Protein AF-A0A8X7Z386-F1 (afdb_monomer_lite)

Secondary structure (DSSP, 8-state):
--HHHHHHHHHHHHHHHHHHHHHHHHHHHHHHHHHHHHHHHHHHHHHHHHTTS-------HHHHHHHHHHHHHHHHHHHHHHHHHHHT---GGGGG-HHHHHHHHHHHHHHHHHHHHHHHHHHHHHHTGGGS-HHHHHHHHHHHHHHHHHHHHHHHHHHHHHHHHHHHHHHHHHHHHHHHHHHHHHHHHHHHHHHHHHHHHHHHTT----

Radius of gyration: 31.65 Å; chains: 1; bounding box: 57×58×108 Å

Structure (mmCIF, N/CA/C/O backbone):
data_AF-A0A8X7Z386-F1
#
_entry.id   AF-A0A8X7Z386-F1
#
loop_
_atom_site.group_PDB
_atom_site.id
_atom_site.type_symbol
_atom_site.label_atom_id
_atom_site.label_alt_id
_atom_site.label_comp_id
_atom_site.label_asym_id
_atom_site.label_entity_id
_atom_site.label_seq_id
_atom_site.pdbx_PDB_ins_code
_atom_site.Cartn_x
_atom_site.Cartn_y
_atom_site.Cartn_z
_atom_site.occupancy
_atom_site.B_iso_or_equiv
_atom_site.auth_seq_id
_atom_site.auth_comp_id
_atom_site.auth_asym_id
_atom_site.auth_atom_id
_atom_site.pdbx_PDB_model_num
ATOM 1 N N . MET A 1 1 ? 31.422 9.994 -44.652 1.00 62.22 1 MET A N 1
ATOM 2 C CA . MET A 1 1 ? 31.271 10.117 -43.191 1.00 62.22 1 MET A CA 1
ATOM 3 C C . MET A 1 1 ? 32.679 10.104 -42.649 1.00 62.22 1 MET A C 1
ATOM 5 O O . MET A 1 1 ? 33.341 9.081 -42.777 1.00 62.22 1 MET A O 1
ATOM 9 N N . ASP A 1 2 ? 33.169 11.257 -42.210 1.00 88.44 2 ASP A N 1
ATOM 10 C CA . ASP A 1 2 ? 34.600 11.453 -41.944 1.00 88.44 2 ASP A CA 1
ATOM 11 C C . ASP A 1 2 ? 34.977 10.935 -40.547 1.00 88.44 2 ASP A C 1
ATOM 13 O O . ASP A 1 2 ? 34.108 10.781 -39.686 1.00 88.44 2 ASP A O 1
ATOM 17 N N . GLU A 1 3 ? 36.265 10.678 -40.299 1.00 84.44 3 GLU A N 1
ATOM 18 C CA . GLU A 1 3 ? 36.790 10.142 -39.027 1.00 84.44 3 GLU A CA 1
ATOM 19 C C . GLU A 1 3 ? 36.256 10.897 -37.798 1.00 84.44 3 GLU A C 1
ATOM 21 O O . GLU A 1 3 ? 35.851 10.293 -36.806 1.00 84.44 3 GLU A O 1
ATOM 26 N N . ILE A 1 4 ? 36.153 12.226 -37.897 1.00 86.44 4 ILE A N 1
ATOM 27 C CA . ILE A 1 4 ? 35.623 13.101 -36.842 1.00 86.44 4 ILE A CA 1
ATOM 28 C C . ILE A 1 4 ? 34.143 12.804 -36.547 1.00 86.44 4 ILE A C 1
ATOM 30 O O . ILE A 1 4 ? 33.743 12.786 -35.383 1.00 86.44 4 ILE A O 1
ATOM 34 N N . GLN A 1 5 ? 33.324 12.530 -37.571 1.00 87.31 5 GLN A N 1
ATOM 35 C CA . GLN A 1 5 ? 31.917 12.153 -37.381 1.00 87.31 5 GLN A CA 1
ATOM 36 C C . GLN A 1 5 ? 31.796 10.788 -36.695 1.00 87.31 5 GLN A C 1
ATOM 38 O O . GLN A 1 5 ? 30.919 10.604 -35.853 1.00 87.31 5 GLN A O 1
ATOM 43 N N . TRP A 1 6 ? 32.700 9.855 -36.999 1.00 88.88 6 TRP A N 1
ATOM 44 C CA . TRP A 1 6 ? 32.772 8.552 -36.336 1.00 88.88 6 TRP A CA 1
ATOM 45 C C . TRP A 1 6 ? 33.175 8.662 -34.862 1.00 88.88 6 TRP A C 1
ATOM 47 O O . TRP A 1 6 ? 32.530 8.055 -34.004 1.00 88.88 6 TRP A O 1
ATOM 57 N N . PHE A 1 7 ? 34.187 9.473 -34.540 1.00 92.88 7 PHE A N 1
ATOM 58 C CA . PHE A 1 7 ? 34.575 9.736 -33.151 1.00 92.88 7 PHE A CA 1
ATOM 59 C C . PHE A 1 7 ? 33.461 10.433 -32.367 1.00 92.88 7 PHE A C 1
ATOM 61 O O . PHE A 1 7 ? 33.183 10.046 -31.231 1.00 92.88 7 PHE A O 1
ATOM 68 N N . ALA A 1 8 ? 32.782 11.409 -32.976 1.00 88.31 8 ALA A N 1
ATOM 69 C CA . ALA A 1 8 ? 31.645 12.087 -32.363 1.00 88.31 8 ALA A CA 1
ATOM 70 C C . ALA A 1 8 ? 30.487 11.114 -32.078 1.00 88.31 8 ALA A C 1
ATOM 72 O O . ALA A 1 8 ? 29.994 11.075 -30.954 1.00 88.31 8 ALA A O 1
ATOM 73 N N . LEU A 1 9 ? 30.108 10.270 -33.048 1.00 92.19 9 LEU A N 1
ATOM 74 C CA . LEU A 1 9 ? 29.083 9.234 -32.868 1.00 92.19 9 LEU A CA 1
ATOM 75 C C . LEU A 1 9 ? 29.466 8.234 -31.770 1.00 92.19 9 LEU A C 1
ATOM 77 O O . LEU A 1 9 ? 28.646 7.935 -30.905 1.00 92.19 9 LEU A O 1
ATOM 81 N N . SER A 1 10 ? 30.712 7.755 -31.766 1.00 91.62 10 SER A N 1
ATOM 82 C CA . SER A 1 10 ? 31.218 6.816 -30.758 1.00 91.62 10 SER A CA 1
ATOM 83 C C . SER A 1 10 ? 31.178 7.412 -29.347 1.00 91.62 10 SER A C 1
ATOM 85 O O . SER A 1 10 ? 30.667 6.785 -28.414 1.00 91.62 10 SER A O 1
ATOM 87 N N . LEU A 1 11 ? 31.628 8.661 -29.188 1.00 92.00 11 LEU A N 1
ATOM 88 C CA . LEU A 1 11 ? 31.582 9.365 -27.908 1.00 92.00 11 LEU A CA 1
ATOM 89 C C . LEU A 1 11 ? 30.136 9.609 -27.452 1.00 92.00 11 LEU A C 1
ATOM 91 O O . LEU A 1 11 ? 29.817 9.365 -26.288 1.00 92.00 11 LEU A O 1
ATOM 95 N N . SER A 1 12 ? 29.243 10.024 -28.357 1.00 90.00 12 SER A N 1
ATOM 96 C CA . SER A 1 12 ? 27.816 10.195 -28.061 1.00 90.00 12 SER A CA 1
ATOM 97 C C . SER A 1 12 ? 27.160 8.884 -27.623 1.00 90.00 12 SER A C 1
ATOM 99 O O . SER A 1 12 ? 26.469 8.866 -26.606 1.00 90.00 12 SER A O 1
ATOM 101 N N . ILE A 1 13 ? 27.419 7.774 -28.320 1.00 92.81 13 ILE A N 1
ATOM 102 C CA . ILE A 1 13 ? 26.922 6.442 -27.943 1.00 92.81 13 ILE A CA 1
ATOM 103 C C . ILE A 1 13 ? 27.453 6.043 -26.563 1.00 92.81 13 ILE A C 1
ATOM 105 O O . ILE A 1 13 ? 26.684 5.569 -25.726 1.00 92.81 13 ILE A O 1
ATOM 109 N N . HIS A 1 14 ? 28.740 6.267 -26.286 1.00 91.06 14 HIS A N 1
ATOM 110 C CA . HIS A 1 14 ? 29.334 5.952 -24.987 1.00 91.06 14 HIS A CA 1
ATOM 111 C C . HIS A 1 14 ? 28.697 6.765 -23.847 1.00 91.06 14 HIS A C 1
ATOM 113 O O . HIS A 1 14 ? 28.361 6.209 -22.800 1.00 91.06 14 HIS A O 1
ATOM 119 N N . VAL A 1 15 ? 28.473 8.067 -24.053 1.00 92.00 15 VAL A N 1
ATOM 120 C CA . VAL A 1 15 ? 27.816 8.948 -23.073 1.00 92.00 15 VAL A CA 1
ATOM 121 C C . VAL A 1 15 ? 26.364 8.531 -22.834 1.00 92.00 15 VAL A C 1
ATOM 123 O O . VAL A 1 15 ? 25.936 8.455 -21.679 1.00 92.00 15 VAL A O 1
ATOM 126 N N . ILE A 1 16 ? 25.618 8.206 -23.893 1.00 90.50 16 ILE A N 1
ATOM 127 C CA . ILE A 1 16 ? 24.233 7.726 -23.789 1.00 90.50 16 ILE A CA 1
ATOM 128 C C . ILE A 1 16 ? 24.196 6.392 -23.038 1.00 90.50 16 ILE A C 1
ATOM 130 O O . ILE A 1 16 ? 23.449 6.257 -22.072 1.00 90.50 16 ILE A O 1
ATOM 134 N N . SER A 1 17 ? 25.051 5.438 -23.415 1.00 88.69 17 SER A N 1
ATOM 135 C CA . SER A 1 17 ? 25.156 4.127 -22.765 1.00 88.69 17 SER A CA 1
ATOM 136 C C . SER A 1 17 ? 25.457 4.258 -21.270 1.00 88.69 17 SER A C 1
ATOM 138 O O . SER A 1 17 ? 24.763 3.675 -20.435 1.00 88.69 17 SER A O 1
ATOM 140 N N . LYS A 1 18 ? 26.428 5.104 -20.903 1.00 88.75 18 LYS A N 1
ATOM 141 C CA . LYS A 1 18 ? 26.784 5.357 -19.502 1.00 88.75 18 LYS A CA 1
ATOM 142 C C . LYS A 1 18 ? 25.648 6.025 -18.729 1.00 88.75 18 LYS A C 1
ATOM 144 O O . LYS A 1 18 ? 25.371 5.626 -17.600 1.00 88.75 18 LYS A O 1
ATOM 149 N N . THR A 1 19 ? 24.964 6.991 -19.338 1.00 85.25 19 THR A N 1
ATOM 150 C CA . THR A 1 19 ? 23.800 7.666 -18.740 1.00 85.25 19 THR A CA 1
ATOM 151 C C . THR A 1 19 ? 22.661 6.684 -18.480 1.00 85.25 19 THR A C 1
ATOM 153 O O . THR A 1 19 ? 22.132 6.642 -17.370 1.00 85.25 19 THR A O 1
ATOM 156 N N . ILE A 1 20 ? 22.336 5.839 -19.463 1.00 84.56 20 ILE A N 1
ATOM 157 C CA . ILE A 1 20 ? 21.337 4.776 -19.314 1.00 84.56 20 ILE A CA 1
ATOM 158 C C . ILE A 1 20 ? 21.752 3.850 -18.173 1.00 84.56 20 ILE A C 1
ATOM 160 O O . ILE A 1 20 ? 20.983 3.658 -17.239 1.00 84.56 20 ILE A O 1
ATOM 164 N N . HIS A 1 21 ? 22.981 3.333 -18.182 1.00 83.31 21 HIS A N 1
ATOM 165 C CA . HIS A 1 21 ? 23.446 2.401 -17.156 1.00 83.31 21 HIS A CA 1
ATOM 166 C C . HIS A 1 21 ? 23.381 2.994 -15.736 1.00 83.31 21 HIS A C 1
ATOM 168 O O . HIS A 1 21 ? 22.953 2.311 -14.801 1.00 83.31 21 HIS A O 1
ATOM 174 N N . LEU A 1 22 ? 23.758 4.267 -15.559 1.00 85.06 22 LEU A N 1
ATOM 175 C CA . LEU A 1 22 ? 23.616 4.964 -14.276 1.00 85.06 22 LEU A CA 1
ATOM 176 C C . LEU A 1 22 ? 22.151 5.072 -13.841 1.00 85.06 22 LEU A C 1
ATOM 178 O O . LEU A 1 22 ? 21.851 4.826 -12.672 1.00 85.06 22 LEU A O 1
ATOM 182 N N . GLN A 1 23 ? 21.243 5.399 -14.762 1.00 85.62 23 GLN A N 1
ATOM 183 C CA . GLN A 1 23 ? 19.818 5.503 -14.456 1.00 85.62 23 GLN A CA 1
ATOM 184 C C . GLN A 1 23 ? 19.234 4.151 -14.022 1.00 85.62 23 GLN A C 1
ATOM 186 O O . GLN A 1 23 ? 18.553 4.076 -13.002 1.00 85.62 23 GLN A O 1
ATOM 191 N N . ILE A 1 24 ? 19.588 3.064 -14.716 1.00 83.56 24 ILE A N 1
ATOM 192 C CA . ILE A 1 24 ? 19.173 1.697 -14.358 1.00 83.56 24 ILE A CA 1
ATOM 193 C C . ILE A 1 24 ? 19.629 1.335 -12.944 1.00 83.56 24 ILE A C 1
ATOM 195 O O . ILE A 1 24 ? 18.866 0.767 -12.157 1.00 83.56 24 ILE A O 1
ATOM 199 N N . LEU A 1 25 ? 20.886 1.640 -12.614 1.00 84.12 25 LEU A N 1
ATOM 200 C CA . LEU A 1 25 ? 21.437 1.354 -11.294 1.00 84.12 25 LEU A CA 1
ATOM 201 C C . LEU A 1 25 ? 20.722 2.168 -10.208 1.00 84.12 25 LEU A C 1
ATOM 203 O O . LEU A 1 25 ? 20.415 1.636 -9.138 1.00 84.12 25 LEU A O 1
ATOM 207 N N . LYS A 1 26 ? 20.411 3.437 -10.490 1.00 87.19 26 LYS A N 1
ATOM 208 C CA . LYS A 1 26 ? 19.659 4.306 -9.583 1.00 87.19 26 LYS A CA 1
ATOM 209 C C . LYS A 1 26 ? 18.264 3.742 -9.309 1.00 87.19 26 LYS A C 1
ATOM 211 O O . LYS A 1 26 ? 17.900 3.584 -8.150 1.00 87.19 26 LYS A O 1
ATOM 216 N N . ASP A 1 27 ? 17.523 3.357 -10.344 1.00 88.12 27 ASP A N 1
ATOM 217 C CA . ASP A 1 27 ? 16.170 2.802 -10.197 1.00 88.12 27 ASP A CA 1
ATOM 218 C C . ASP A 1 27 ? 16.169 1.505 -9.368 1.00 88.12 27 ASP A C 1
ATOM 220 O O . ASP A 1 27 ? 15.362 1.333 -8.453 1.00 88.12 27 ASP A O 1
ATOM 224 N N . ARG A 1 28 ? 17.138 0.610 -9.611 1.00 85.56 28 ARG A N 1
ATOM 225 C CA . ARG A 1 28 ? 17.288 -0.633 -8.834 1.00 85.56 28 ARG A CA 1
ATOM 226 C C . ARG A 1 28 ? 17.632 -0.371 -7.371 1.00 85.56 28 ARG A C 1
ATOM 228 O O . ARG A 1 28 ? 17.063 -1.002 -6.485 1.00 85.56 28 ARG A O 1
ATOM 235 N N . THR A 1 29 ? 18.571 0.535 -7.109 1.00 89.50 29 THR A N 1
ATOM 236 C CA . THR A 1 29 ? 18.997 0.849 -5.735 1.00 89.50 29 THR A CA 1
ATOM 237 C C . THR A 1 29 ? 17.909 1.569 -4.943 1.00 89.50 29 THR A C 1
ATOM 239 O O . THR A 1 29 ? 17.784 1.322 -3.744 1.00 89.50 29 THR A O 1
ATOM 242 N N . MET A 1 30 ? 17.085 2.397 -5.596 1.00 91.00 30 MET A N 1
ATOM 243 C CA . MET A 1 30 ? 15.904 3.006 -4.979 1.00 91.00 30 MET A CA 1
ATOM 244 C C . MET A 1 30 ? 14.892 1.941 -4.549 1.00 91.00 30 MET A C 1
ATOM 246 O O . MET A 1 30 ? 14.527 1.915 -3.376 1.00 91.00 30 MET A O 1
ATOM 250 N N . PHE A 1 31 ? 14.536 1.002 -5.433 1.00 94.19 31 PHE A N 1
ATOM 251 C CA . PHE A 1 31 ? 13.637 -0.103 -5.079 1.00 94.19 31 PHE A CA 1
ATOM 252 C C . PHE A 1 31 ? 14.163 -0.930 -3.898 1.00 94.19 31 PHE A C 1
ATOM 254 O O . PHE A 1 31 ? 13.434 -1.179 -2.942 1.00 94.19 31 PHE A O 1
ATOM 261 N N . ILE A 1 32 ? 15.441 -1.329 -3.932 1.00 93.31 32 ILE A N 1
ATOM 262 C CA . ILE A 1 32 ? 16.050 -2.129 -2.856 1.00 93.31 32 ILE A CA 1
ATOM 263 C C . ILE A 1 32 ? 15.972 -1.387 -1.518 1.00 93.31 32 ILE A C 1
ATOM 265 O O . ILE A 1 32 ? 15.673 -2.002 -0.496 1.00 93.31 32 ILE A O 1
ATOM 269 N N . ARG A 1 33 ? 16.213 -0.070 -1.516 1.00 93.75 33 ARG A N 1
ATOM 270 C CA . ARG A 1 33 ? 16.106 0.754 -0.308 1.00 93.75 33 ARG A CA 1
ATOM 271 C C . ARG A 1 33 ? 14.671 0.785 0.221 1.00 93.75 33 ARG A C 1
ATOM 273 O O . ARG A 1 33 ? 14.491 0.541 1.412 1.00 93.75 33 ARG A O 1
ATOM 280 N N . SER A 1 34 ? 13.680 1.044 -0.634 1.00 95.00 34 SER A N 1
ATOM 281 C CA . SER A 1 34 ? 12.264 1.041 -0.233 1.00 95.00 34 SER A CA 1
ATOM 282 C C . SER A 1 34 ? 11.847 -0.320 0.324 1.00 95.00 34 SER A C 1
ATOM 284 O O . SER A 1 34 ? 11.241 -0.396 1.391 1.00 95.00 34 SER A O 1
ATOM 286 N N . TYR A 1 35 ? 12.249 -1.406 -0.339 1.00 95.44 35 TYR A N 1
ATOM 287 C CA . TYR A 1 35 ? 11.927 -2.759 0.101 1.00 95.44 35 TYR A CA 1
ATOM 288 C C . TYR A 1 35 ? 12.596 -3.120 1.435 1.00 95.44 35 TYR A C 1
ATOM 290 O O . TYR A 1 35 ? 11.954 -3.690 2.312 1.00 95.44 35 TYR A O 1
ATOM 298 N N . ALA A 1 36 ? 13.857 -2.736 1.650 1.00 95.12 36 ALA A N 1
ATOM 299 C CA . ALA A 1 36 ? 14.523 -2.939 2.936 1.00 95.12 36 ALA A CA 1
ATOM 300 C C . ALA A 1 36 ? 13.813 -2.190 4.078 1.00 95.12 36 ALA A C 1
ATOM 302 O O . ALA A 1 36 ? 13.641 -2.746 5.160 1.00 95.12 36 ALA A O 1
ATOM 303 N N . GLN A 1 37 ? 13.352 -0.960 3.828 1.00 94.44 37 GLN A N 1
ATOM 304 C CA . GLN A 1 37 ? 12.569 -0.189 4.798 1.00 94.44 37 GLN A CA 1
ATOM 305 C C . GLN A 1 37 ? 11.210 -0.833 5.094 1.00 94.44 37 GLN A C 1
ATOM 307 O O . GLN A 1 37 ? 10.774 -0.821 6.243 1.00 94.44 37 GLN A O 1
ATOM 312 N N . LEU A 1 38 ? 10.555 -1.416 4.085 1.00 95.50 38 LEU A N 1
ATOM 313 C CA . LEU A 1 38 ? 9.324 -2.184 4.273 1.00 95.50 38 LEU A CA 1
ATOM 314 C C . LEU A 1 38 ? 9.540 -3.374 5.209 1.00 95.50 38 LEU A C 1
ATOM 316 O O . LEU A 1 38 ? 8.750 -3.586 6.128 1.00 95.50 38 LEU A O 1
ATOM 320 N N . LEU A 1 39 ? 10.613 -4.134 4.992 1.00 93.81 39 LEU A N 1
ATOM 321 C CA . LEU A 1 39 ? 10.934 -5.297 5.816 1.00 93.81 39 LEU A CA 1
ATOM 322 C C . LEU A 1 39 ? 11.266 -4.899 7.258 1.00 93.81 39 LEU A C 1
ATOM 324 O O . LEU A 1 39 ? 10.717 -5.488 8.187 1.00 93.81 39 LEU A O 1
ATOM 328 N N . ASP A 1 40 ? 12.103 -3.878 7.446 1.00 92.75 40 ASP A N 1
ATOM 329 C CA . ASP A 1 40 ? 12.470 -3.362 8.772 1.00 92.75 40 ASP A CA 1
ATOM 330 C C . ASP A 1 40 ? 11.230 -2.917 9.566 1.00 92.75 40 ASP A C 1
ATOM 332 O O . ASP A 1 40 ? 11.006 -3.324 10.708 1.00 92.75 40 ASP A O 1
ATOM 336 N N . GLN A 1 41 ? 10.338 -2.174 8.910 1.00 91.69 41 GLN A N 1
ATOM 337 C CA . GLN A 1 41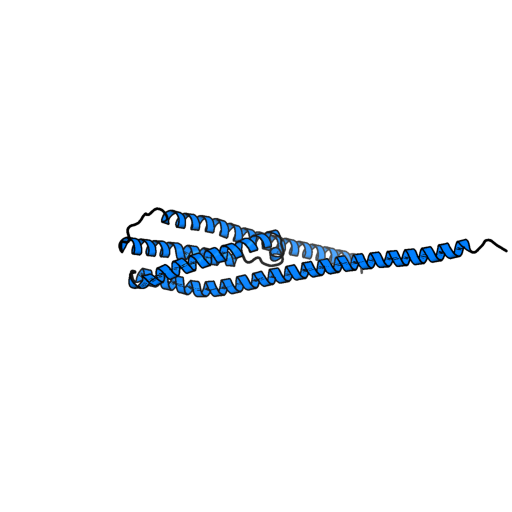 ? 9.092 -1.724 9.514 1.00 91.69 41 GLN A CA 1
ATOM 338 C C . GLN A 1 41 ? 8.117 -2.876 9.805 1.00 91.69 41 GLN A C 1
ATOM 340 O O . GLN A 1 41 ? 7.449 -2.867 10.842 1.00 91.69 41 GLN A O 1
ATOM 345 N N . SER A 1 42 ? 8.049 -3.882 8.928 1.00 89.56 42 SER A N 1
ATOM 346 C CA . SER A 1 42 ? 7.222 -5.077 9.141 1.00 89.56 42 SER A CA 1
ATOM 347 C C . SER A 1 42 ? 7.646 -5.814 10.410 1.00 89.56 42 SER A C 1
ATOM 349 O O . SER A 1 42 ? 6.801 -6.155 11.235 1.00 89.56 42 SER A O 1
ATOM 351 N N . LEU A 1 43 ? 8.957 -6.002 10.611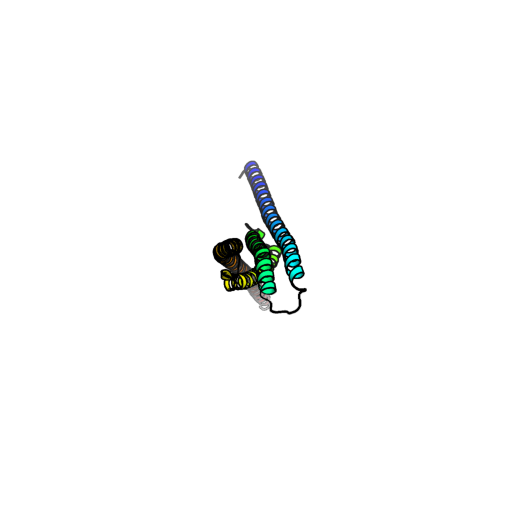 1.00 86.06 43 LEU A N 1
ATOM 352 C CA . LEU A 1 43 ? 9.509 -6.629 11.818 1.00 86.06 43 LEU A CA 1
ATOM 353 C C . LEU A 1 43 ? 9.152 -5.839 13.086 1.00 86.06 43 LEU A C 1
ATOM 355 O O . LEU A 1 43 ? 8.790 -6.434 14.104 1.00 86.06 43 LEU A O 1
ATOM 359 N N . GLY A 1 44 ? 9.192 -4.506 13.013 1.00 82.19 44 GLY A N 1
ATOM 360 C CA . GLY A 1 44 ? 8.733 -3.631 14.092 1.00 82.19 44 GLY A CA 1
ATOM 361 C C . GLY A 1 44 ? 7.249 -3.824 14.429 1.00 82.19 44 GLY A C 1
ATOM 362 O O . GLY A 1 44 ? 6.897 -3.943 15.604 1.00 82.19 44 GLY A O 1
ATOM 363 N N . CYS A 1 45 ? 6.391 -3.931 13.411 1.00 80.62 45 CYS A N 1
ATOM 364 C CA . CYS A 1 45 ? 4.947 -4.119 13.578 1.00 80.62 45 CYS A CA 1
ATOM 365 C C . CYS A 1 45 ? 4.600 -5.479 14.218 1.00 80.62 45 CYS A C 1
ATOM 367 O O . CYS A 1 45 ? 3.799 -5.531 15.153 1.00 80.62 45 CYS A O 1
ATOM 369 N N . PHE A 1 46 ? 5.249 -6.573 13.792 1.00 72.88 46 PHE A N 1
ATOM 370 C CA . PHE A 1 46 ? 5.050 -7.909 14.384 1.00 72.88 46 PHE A CA 1
ATOM 371 C C . PHE A 1 46 ? 5.388 -7.954 15.883 1.00 72.88 46 PHE A C 1
ATOM 373 O O . PHE A 1 46 ? 4.729 -8.647 16.659 1.00 72.88 46 PHE A O 1
ATOM 380 N N . SER A 1 47 ? 6.395 -7.189 16.315 1.00 67.06 47 SER A N 1
ATOM 381 C CA . SER A 1 47 ? 6.789 -7.102 17.728 1.00 67.06 47 SER A CA 1
ATOM 382 C C . SER A 1 47 ? 5.682 -6.515 18.616 1.00 67.06 47 SER A C 1
ATOM 384 O O . SER A 1 47 ? 5.524 -6.919 19.770 1.00 67.06 47 SER A O 1
ATOM 386 N N . LEU A 1 48 ? 4.881 -5.587 18.084 1.00 64.38 48 LEU A N 1
ATOM 387 C CA . LEU A 1 48 ? 3.744 -4.994 18.794 1.00 64.38 48 LEU A CA 1
ATOM 388 C C . LEU A 1 48 ? 2.518 -5.907 18.818 1.00 64.38 48 LEU A C 1
ATOM 390 O O . LEU A 1 48 ? 1.833 -5.960 19.838 1.00 64.38 48 LEU A O 1
ATOM 394 N N . GLU A 1 49 ? 2.280 -6.670 17.752 1.00 65.00 49 GLU A N 1
ATOM 395 C CA . GLU A 1 49 ? 1.189 -7.649 17.707 1.00 65.00 49 GLU A CA 1
ATOM 396 C C . GLU A 1 49 ? 1.415 -8.799 18.710 1.00 65.00 49 GLU A C 1
ATOM 398 O O . GLU A 1 49 ? 0.509 -9.152 19.469 1.00 65.00 49 GLU A O 1
ATOM 403 N N . ASN A 1 50 ? 2.648 -9.310 18.823 1.00 59.09 50 ASN A N 1
ATOM 404 C CA . ASN A 1 50 ? 2.971 -10.404 19.749 1.00 59.09 50 ASN A CA 1
ATOM 405 C C . ASN A 1 50 ? 2.828 -10.030 21.231 1.00 59.09 50 ASN A C 1
ATOM 407 O O . ASN A 1 50 ? 2.389 -10.859 22.027 1.00 59.09 50 ASN A O 1
ATOM 411 N N . LYS A 1 51 ? 3.106 -8.778 21.615 1.00 58.06 51 LYS A N 1
ATOM 412 C CA . LYS A 1 51 ? 2.916 -8.304 23.002 1.00 58.06 51 LYS A CA 1
ATOM 413 C C . LYS A 1 51 ? 1.449 -8.301 23.455 1.00 58.06 51 LYS A C 1
ATOM 415 O O . LYS A 1 51 ? 1.181 -8.144 24.643 1.00 58.06 51 LYS A O 1
ATOM 420 N N . GLY A 1 52 ? 0.498 -8.438 22.528 1.00 52.47 52 GLY A N 1
ATOM 421 C CA . GLY A 1 52 ? -0.936 -8.422 22.811 1.00 52.47 52 GLY A CA 1
ATOM 422 C C . GLY A 1 52 ? -1.581 -9.792 23.041 1.00 52.47 52 GLY A C 1
ATOM 423 O O . GLY A 1 52 ? -2.753 -9.820 23.410 1.00 52.47 52 GLY A O 1
ATOM 424 N N . THR A 1 53 ? -0.864 -10.901 22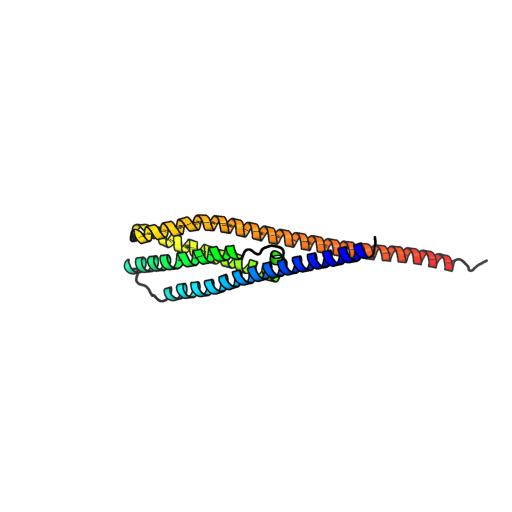.821 1.00 52.94 53 THR A N 1
ATOM 425 C CA . THR A 1 53 ? -1.471 -12.250 22.725 1.00 52.94 53 THR A CA 1
ATOM 426 C C . THR A 1 53 ? -1.480 -13.028 24.055 1.00 52.94 53 THR A C 1
ATOM 428 O O . THR A 1 53 ? -2.136 -14.060 24.164 1.00 52.94 53 THR A O 1
ATOM 431 N N . GLU A 1 54 ? -0.826 -12.528 25.106 1.00 47.56 54 GLU A N 1
ATOM 432 C CA . GLU A 1 54 ? -0.716 -13.213 26.405 1.00 47.56 54 GLU A CA 1
ATOM 433 C C . GLU A 1 54 ? -1.754 -12.752 27.450 1.00 47.56 54 GLU A C 1
ATOM 435 O O . GLU A 1 54 ? -1.373 -12.369 28.548 1.00 47.56 54 GLU A O 1
ATOM 440 N N . GLU A 1 55 ? -3.067 -12.757 27.183 1.00 49.38 55 GLU A N 1
ATOM 441 C CA . GLU A 1 55 ? -4.059 -12.545 28.264 1.00 49.38 55 GLU A CA 1
ATOM 442 C C . GLU A 1 55 ? -5.290 -13.460 28.103 1.00 49.38 55 GLU A C 1
ATOM 444 O O . GLU A 1 55 ? -6.100 -13.313 27.191 1.00 49.38 55 GLU A O 1
ATOM 449 N N . VAL A 1 56 ? -5.401 -14.438 29.011 1.00 52.38 56 VAL A N 1
ATOM 450 C CA . VAL A 1 56 ? -6.474 -15.442 29.097 1.00 52.38 56 VAL A CA 1
ATOM 451 C C . VAL A 1 56 ? -7.752 -14.853 29.716 1.00 52.38 56 VAL A C 1
ATOM 453 O O . VAL A 1 56 ? -7.706 -14.126 30.704 1.00 52.38 56 VAL A O 1
ATOM 456 N N . MET A 1 57 ? -8.881 -15.229 29.105 1.00 50.53 57 MET A N 1
ATOM 457 C CA . MET A 1 57 ? -10.298 -15.128 29.495 1.00 50.53 57 MET A CA 1
ATOM 458 C C . MET A 1 57 ? -10.658 -14.535 30.875 1.00 50.53 57 MET A C 1
ATOM 460 O O . MET A 1 57 ? -10.651 -15.227 31.890 1.00 50.53 57 MET A O 1
ATOM 464 N N . HIS A 1 58 ? -11.207 -13.315 30.844 1.00 46.53 58 HIS A N 1
ATOM 465 C CA . HIS A 1 58 ? -12.481 -12.997 31.501 1.00 46.53 58 HIS A CA 1
ATOM 466 C C . HIS A 1 58 ? -13.182 -11.880 30.706 1.00 46.53 58 HIS A C 1
ATOM 468 O O . HIS A 1 58 ? -12.607 -10.817 30.470 1.00 46.53 58 HIS A O 1
ATOM 474 N N . GLU A 1 59 ? -14.417 -12.123 30.266 1.00 55.94 59 GLU A N 1
ATOM 475 C CA . GLU A 1 59 ? -15.229 -11.216 29.439 1.00 55.94 59 GLU A CA 1
ATOM 476 C C . GLU A 1 59 ? -15.772 -10.043 30.283 1.00 55.94 59 GLU A C 1
ATOM 478 O O . GLU A 1 59 ? -16.948 -9.954 30.617 1.00 55.94 59 GLU A O 1
ATOM 483 N N . SER A 1 60 ? -14.868 -9.173 30.732 1.00 72.38 60 SER A N 1
ATOM 484 C CA . SER A 1 60 ? -15.182 -7.944 31.464 1.00 72.38 60 SER A CA 1
ATOM 485 C C . SER A 1 60 ? -15.146 -6.745 30.516 1.00 72.38 60 SER A C 1
ATOM 487 O O . SER A 1 60 ? -14.282 -6.667 29.641 1.00 72.38 60 SER A O 1
ATOM 489 N N . LEU A 1 61 ? -16.029 -5.763 30.728 1.00 69.75 61 LEU A N 1
ATOM 490 C CA . LEU A 1 61 ? -16.036 -4.479 30.008 1.00 69.75 61 LEU A CA 1
ATOM 491 C C . LEU A 1 61 ? -14.640 -3.823 29.981 1.00 69.75 61 LEU A C 1
ATOM 493 O O . LEU A 1 61 ? -14.224 -3.262 28.972 1.00 69.75 61 LEU A O 1
ATOM 497 N N . GLN A 1 62 ? -13.873 -3.976 31.065 1.00 73.88 62 GLN A N 1
ATOM 498 C CA . GLN A 1 62 ? -12.496 -3.482 31.177 1.00 73.88 62 GLN A CA 1
ATOM 499 C C . GLN A 1 62 ? -11.539 -4.150 30.179 1.00 73.88 62 GLN A C 1
ATOM 501 O O . GLN A 1 62 ? -10.669 -3.492 29.609 1.00 73.88 62 GLN A O 1
ATOM 506 N N . HIS A 1 63 ? -11.711 -5.448 29.924 1.00 75.88 63 HIS A N 1
ATOM 507 C CA . HIS A 1 63 ? -10.913 -6.177 28.943 1.00 75.88 63 HIS A CA 1
ATOM 508 C C . HIS A 1 63 ? -11.245 -5.722 27.516 1.00 75.88 63 HIS A C 1
ATOM 510 O O . HIS A 1 63 ? -10.337 -5.492 26.720 1.00 75.88 63 HIS A O 1
ATOM 516 N N . LYS A 1 64 ? -12.530 -5.496 27.220 1.00 75.19 64 LYS A N 1
ATOM 517 C CA . LYS A 1 64 ? -12.995 -4.977 25.924 1.00 75.19 64 LYS A CA 1
ATOM 518 C C . LYS A 1 64 ? -12.410 -3.589 25.628 1.00 75.19 64 LYS A C 1
ATOM 520 O O . LYS A 1 64 ? -11.820 -3.386 24.571 1.00 75.19 64 LYS A O 1
ATOM 525 N N . ILE A 1 65 ? -12.452 -2.678 26.604 1.00 79.69 65 ILE A N 1
ATOM 526 C CA . ILE A 1 65 ? -11.842 -1.340 26.501 1.00 79.69 65 ILE A CA 1
ATOM 527 C C . ILE A 1 65 ? -10.324 -1.439 26.290 1.00 79.69 65 ILE A C 1
ATOM 529 O O . ILE A 1 65 ? -9.773 -0.774 25.414 1.00 79.69 65 ILE A O 1
ATOM 533 N N . LYS A 1 66 ? -9.632 -2.297 27.051 1.00 83.12 66 LYS A N 1
ATOM 534 C CA . LYS A 1 66 ? -8.182 -2.504 26.910 1.00 83.12 66 LYS A CA 1
ATOM 535 C C . LYS A 1 66 ? -7.813 -3.056 25.530 1.00 83.12 66 LYS A C 1
ATOM 537 O O . LYS A 1 66 ? -6.823 -2.616 24.948 1.00 83.12 66 LYS A O 1
ATOM 542 N N . GLN A 1 67 ? -8.604 -3.986 24.992 1.00 83.06 67 GLN A N 1
ATOM 543 C CA . GLN A 1 67 ? -8.403 -4.506 23.640 1.00 83.06 67 GLN A CA 1
ATOM 544 C C . GLN A 1 67 ? -8.569 -3.415 22.582 1.00 83.06 67 GLN A C 1
ATOM 546 O O . GLN A 1 67 ? -7.673 -3.241 21.761 1.00 83.06 67 GLN A O 1
ATOM 551 N N . VAL A 1 68 ? -9.661 -2.650 22.627 1.00 87.81 68 VAL A N 1
ATOM 552 C CA . VAL A 1 68 ? -9.926 -1.569 21.664 1.00 87.81 68 VAL A CA 1
ATOM 553 C C . VAL A 1 68 ? -8.812 -0.513 21.692 1.00 87.81 68 VAL A C 1
ATOM 555 O O . VAL A 1 68 ? -8.324 -0.111 20.635 1.00 87.81 68 VAL A O 1
ATOM 558 N N . SER A 1 69 ? -8.328 -0.134 22.879 1.00 87.06 69 SER A N 1
ATOM 559 C CA . SER A 1 69 ? -7.190 0.787 23.027 1.00 87.06 69 SER A CA 1
ATOM 560 C C . SER A 1 69 ? -5.905 0.247 22.389 1.00 87.06 69 SER A C 1
ATOM 562 O O . SER A 1 69 ? -5.255 0.962 21.632 1.00 87.06 69 SER A O 1
ATOM 564 N N . ARG A 1 70 ? -5.570 -1.035 22.604 1.00 87.88 70 ARG A N 1
ATOM 565 C CA . ARG A 1 70 ? -4.411 -1.679 21.953 1.00 87.88 70 ARG A CA 1
ATOM 566 C C . ARG A 1 70 ? -4.537 -1.663 20.425 1.00 87.88 70 ARG A C 1
ATOM 568 O O . ARG A 1 70 ? -3.556 -1.431 19.723 1.00 87.88 70 ARG A O 1
ATOM 575 N N . LYS A 1 71 ? -5.741 -1.890 19.885 1.00 90.12 71 LYS A N 1
ATOM 576 C CA . LYS A 1 71 ? -5.968 -1.839 18.431 1.00 90.12 71 LYS A CA 1
ATOM 577 C C . LYS A 1 71 ? -5.800 -0.430 17.872 1.00 90.12 71 LYS A C 1
ATOM 579 O O . LYS A 1 71 ? -5.209 -0.281 16.807 1.00 90.12 71 LYS A O 1
ATOM 584 N N . LEU A 1 72 ? -6.231 0.599 18.601 1.00 91.81 72 LEU A N 1
ATOM 585 C CA . LEU A 1 72 ? -6.003 1.995 18.219 1.00 91.81 72 LEU A CA 1
ATOM 586 C C . LEU A 1 72 ? -4.517 2.380 18.146 1.00 91.81 72 LEU A C 1
ATOM 588 O O . LEU A 1 72 ? -4.166 3.245 17.349 1.00 91.81 72 LEU A O 1
ATOM 592 N N . GLU A 1 73 ? -3.644 1.725 18.912 1.00 90.38 73 GLU A N 1
ATOM 593 C CA . GLU A 1 73 ? -2.185 1.905 18.822 1.00 90.38 73 GLU A CA 1
ATOM 594 C C . GLU A 1 73 ? -1.550 1.112 17.664 1.00 90.38 73 GLU A C 1
ATOM 596 O O . GLU A 1 73 ? -0.549 1.536 17.077 1.00 90.38 73 GLU A O 1
ATOM 601 N N . LEU A 1 74 ? -2.129 -0.040 17.314 1.00 91.31 74 LEU A N 1
ATOM 602 C CA . LEU A 1 74 ? -1.663 -0.897 16.219 1.00 91.31 74 LEU A CA 1
ATOM 603 C C . LEU A 1 74 ? -2.053 -0.346 14.840 1.00 91.31 74 LEU A C 1
ATOM 605 O O . LEU A 1 74 ? -1.251 -0.359 13.907 1.00 91.31 74 LEU A O 1
ATOM 609 N N . LEU A 1 75 ? -3.285 0.143 14.698 1.00 94.88 75 LEU A N 1
ATOM 610 C CA . LEU A 1 75 ? -3.857 0.572 13.420 1.00 94.88 75 LEU A CA 1
ATOM 611 C C . LEU A 1 75 ? -2.993 1.603 12.663 1.00 94.88 75 LEU A C 1
ATOM 613 O O . LEU A 1 75 ? -2.778 1.400 11.467 1.00 94.88 75 LEU A O 1
ATOM 617 N N . PRO A 1 76 ? -2.432 2.655 13.295 1.00 95.12 76 PRO A N 1
ATOM 618 C CA . PRO A 1 76 ? -1.539 3.594 12.614 1.00 95.12 76 PRO A CA 1
ATOM 619 C C . PRO A 1 76 ? -0.278 2.939 12.037 1.00 95.12 76 PRO A C 1
ATOM 621 O O . PRO A 1 76 ? 0.214 3.364 10.991 1.00 95.12 76 PRO A O 1
ATOM 624 N N . GLN A 1 77 ? 0.239 1.893 12.685 1.00 93.69 77 GLN A N 1
ATOM 625 C CA . GLN A 1 77 ? 1.414 1.166 12.202 1.00 93.69 77 GLN A CA 1
ATOM 626 C C . GLN A 1 77 ? 1.078 0.350 10.960 1.00 93.69 77 GLN A C 1
ATOM 628 O O . GLN A 1 77 ? 1.817 0.408 9.980 1.00 93.69 77 GLN A O 1
ATOM 633 N N . LEU A 1 78 ? -0.076 -0.325 10.964 1.00 94.69 78 LEU A N 1
ATOM 634 C CA . LEU A 1 78 ? -0.596 -1.015 9.783 1.00 94.69 78 LEU A CA 1
ATOM 635 C C . LEU A 1 78 ? -0.841 -0.033 8.629 1.00 94.69 78 LEU A C 1
ATOM 637 O O . LEU A 1 78 ? -0.481 -0.330 7.494 1.00 94.69 78 LEU A O 1
ATOM 641 N N . GLN A 1 79 ? -1.371 1.167 8.901 1.00 96.56 79 GLN A N 1
ATOM 642 C CA . GLN A 1 79 ? -1.510 2.202 7.869 1.00 96.56 79 GLN A CA 1
ATOM 643 C C . GLN A 1 79 ? -0.161 2.633 7.310 1.00 96.56 79 GLN A C 1
ATOM 645 O O . GLN A 1 79 ? -0.029 2.767 6.100 1.00 96.56 79 GLN A O 1
ATOM 650 N N . SER A 1 80 ? 0.838 2.838 8.165 1.00 95.94 80 SER A N 1
ATOM 651 C CA . SER A 1 80 ? 2.173 3.199 7.697 1.00 95.94 80 SER A CA 1
ATOM 652 C C . SER A 1 80 ? 2.829 2.067 6.899 1.00 95.94 80 SER A C 1
ATOM 654 O O . SER A 1 80 ? 3.554 2.346 5.947 1.00 95.94 80 SER A O 1
ATOM 656 N N . LEU A 1 81 ? 2.540 0.805 7.228 1.00 95.62 81 LEU A N 1
ATOM 657 C CA . LEU A 1 81 ? 3.011 -0.339 6.455 1.00 95.62 81 LEU A CA 1
ATOM 658 C C . LEU A 1 81 ? 2.357 -0.391 5.067 1.00 95.62 81 LEU A C 1
ATOM 660 O O . LEU A 1 81 ? 3.049 -0.617 4.079 1.00 95.62 81 LEU A O 1
ATOM 664 N N . ILE A 1 82 ? 1.054 -0.106 4.981 1.00 96.38 82 ILE A N 1
ATOM 665 C CA . ILE A 1 82 ? 0.336 0.036 3.706 1.00 96.38 82 ILE A CA 1
ATOM 666 C C . ILE A 1 82 ? 0.941 1.166 2.860 1.00 96.38 82 ILE A C 1
ATOM 668 O O . ILE A 1 82 ? 1.195 0.963 1.676 1.00 96.38 82 ILE A O 1
ATOM 672 N N . ASP A 1 83 ? 1.234 2.326 3.457 1.00 96.69 83 ASP A N 1
ATOM 673 C CA . ASP A 1 83 ? 1.902 3.429 2.746 1.00 96.69 83 ASP A CA 1
ATOM 674 C C . ASP A 1 83 ? 3.256 2.971 2.176 1.00 96.69 83 ASP A C 1
ATOM 676 O O . ASP A 1 83 ? 3.559 3.174 1.001 1.00 96.69 83 ASP A O 1
ATOM 680 N N . ARG A 1 84 ? 4.041 2.251 2.985 1.00 95.81 84 ARG A N 1
ATOM 681 C CA . ARG A 1 84 ? 5.357 1.751 2.583 1.00 95.81 84 ARG A CA 1
ATOM 682 C C . ARG A 1 84 ? 5.296 0.684 1.489 1.00 95.81 84 ARG A C 1
ATOM 684 O O . ARG A 1 84 ? 6.204 0.610 0.661 1.00 95.81 84 ARG A O 1
ATOM 691 N N . VAL A 1 85 ? 4.254 -0.146 1.470 1.00 96.44 85 VAL A N 1
ATOM 692 C CA . VAL A 1 85 ? 4.003 -1.087 0.368 1.00 96.44 85 VAL A CA 1
ATOM 693 C C . VAL A 1 85 ? 3.911 -0.323 -0.952 1.00 96.44 85 VAL A C 1
ATOM 695 O O . VAL A 1 85 ? 4.561 -0.707 -1.922 1.00 96.44 85 VAL A O 1
ATOM 698 N N . MET A 1 86 ? 3.156 0.776 -0.975 1.00 95.31 86 MET A N 1
ATOM 699 C CA . MET A 1 86 ? 2.962 1.586 -2.181 1.00 95.31 86 MET A CA 1
ATOM 700 C C . MET A 1 86 ? 4.249 2.333 -2.582 1.00 95.31 86 MET A C 1
ATOM 702 O O . MET A 1 86 ? 4.565 2.427 -3.771 1.00 95.31 86 MET A O 1
ATOM 706 N N . ASP A 1 87 ? 5.071 2.753 -1.613 1.00 94.69 87 ASP A N 1
ATOM 707 C CA . ASP A 1 87 ? 6.413 3.322 -1.855 1.00 94.69 87 ASP A CA 1
ATOM 708 C C . ASP A 1 87 ? 7.393 2.338 -2.528 1.00 94.69 87 ASP A C 1
ATOM 710 O O . ASP A 1 87 ? 8.446 2.741 -3.034 1.00 94.69 87 ASP A O 1
ATOM 714 N N . CYS A 1 88 ? 7.088 1.036 -2.527 1.00 94.56 88 CYS A N 1
ATOM 715 C CA . CYS A 1 88 ? 7.914 0.021 -3.177 1.00 94.56 88 CYS A CA 1
ATOM 716 C C . CYS A 1 88 ? 7.651 -0.108 -4.683 1.00 94.56 88 CYS A C 1
ATOM 718 O O . CYS A 1 88 ? 8.190 -1.023 -5.300 1.00 94.56 88 CYS A O 1
ATOM 720 N N . THR A 1 89 ? 6.870 0.785 -5.293 1.00 93.38 89 THR A N 1
ATOM 721 C CA . THR A 1 89 ? 6.641 0.791 -6.745 1.00 93.38 89 THR A CA 1
ATOM 722 C C . THR A 1 89 ? 7.972 0.998 -7.495 1.00 93.38 89 THR A C 1
ATOM 724 O O . THR A 1 89 ? 8.570 2.074 -7.403 1.00 93.38 89 THR A O 1
ATOM 727 N N . PRO A 1 90 ? 8.484 -0.000 -8.241 1.00 91.88 90 PRO A N 1
ATOM 728 C CA . PRO A 1 90 ? 9.731 0.146 -8.976 1.00 91.88 90 PRO A CA 1
ATOM 729 C C . PRO A 1 90 ? 9.548 1.057 -10.193 1.00 91.88 90 PRO A C 1
ATOM 731 O O . PRO A 1 90 ? 8.554 0.981 -10.914 1.00 91.88 90 PRO A O 1
ATOM 734 N N . THR A 1 91 ? 10.559 1.876 -10.469 1.00 87.50 91 THR A N 1
ATOM 735 C CA . THR A 1 91 ? 10.559 2.819 -11.591 1.00 87.50 91 THR A CA 1
ATOM 736 C C . THR A 1 91 ? 11.401 2.328 -12.766 1.00 87.50 91 THR A C 1
ATOM 738 O O . THR A 1 91 ? 12.338 1.536 -12.621 1.00 87.50 91 THR A O 1
ATOM 741 N N . GLY A 1 92 ? 11.072 2.820 -13.962 1.00 84.38 92 GLY A N 1
ATOM 742 C CA . GLY A 1 92 ? 11.873 2.605 -15.164 1.00 84.38 92 GLY A CA 1
ATOM 743 C C . GLY A 1 92 ? 12.049 1.127 -15.520 1.00 84.38 92 GLY A C 1
ATOM 744 O O . GLY A 1 92 ? 11.151 0.301 -15.362 1.00 84.38 92 GLY A O 1
ATOM 745 N N . VAL A 1 93 ? 13.235 0.767 -16.011 1.00 80.50 93 VAL A N 1
ATOM 746 C CA . VAL A 1 93 ? 13.520 -0.621 -16.414 1.00 80.50 93 VAL A CA 1
ATOM 747 C C . VAL A 1 93 ? 13.764 -1.555 -15.225 1.00 80.50 93 VAL A C 1
ATOM 749 O O . VAL A 1 93 ? 13.849 -2.769 -15.420 1.00 80.50 93 VAL A O 1
ATOM 752 N N . ALA A 1 94 ? 13.867 -1.036 -13.994 1.00 81.62 94 ALA A N 1
ATOM 753 C CA . ALA A 1 94 ? 14.014 -1.876 -12.808 1.00 81.62 94 ALA A CA 1
ATOM 754 C C . ALA A 1 94 ? 12.782 -2.772 -12.598 1.00 81.62 94 ALA A C 1
ATOM 756 O O . ALA A 1 94 ? 12.950 -3.925 -12.205 1.00 81.62 94 ALA A O 1
ATOM 757 N N . ALA A 1 95 ? 11.585 -2.306 -12.977 1.00 84.25 95 ALA A N 1
ATOM 758 C CA . ALA A 1 95 ? 10.342 -3.084 -12.953 1.00 84.25 95 ALA A CA 1
ATOM 759 C C . ALA A 1 95 ? 10.396 -4.365 -13.817 1.00 84.25 95 ALA A C 1
ATOM 761 O O . ALA A 1 95 ? 9.664 -5.326 -13.578 1.00 84.25 95 ALA A O 1
ATOM 762 N N . ARG A 1 96 ? 11.300 -4.419 -14.807 1.00 82.19 96 ARG A N 1
ATOM 763 C CA . ARG A 1 96 ? 11.506 -5.589 -15.680 1.00 82.19 96 ARG A CA 1
ATOM 764 C C . ARG A 1 96 ? 12.520 -6.593 -15.131 1.00 82.19 96 ARG A C 1
ATOM 766 O O . ARG A 1 96 ? 12.692 -7.662 -15.707 1.00 82.19 96 ARG A O 1
ATOM 773 N N . SER A 1 97 ? 13.219 -6.259 -14.047 1.00 86.81 97 SER A N 1
ATOM 774 C CA . SER A 1 97 ? 14.191 -7.159 -13.428 1.00 86.81 97 SER A CA 1
ATOM 775 C C . SER A 1 97 ? 13.482 -8.341 -12.773 1.00 86.81 97 SER A C 1
ATOM 777 O O . SER A 1 97 ? 12.585 -8.142 -11.956 1.00 86.81 97 SER A O 1
ATOM 779 N N . LEU A 1 98 ? 13.933 -9.566 -13.059 1.00 86.06 98 LEU A N 1
ATOM 780 C CA . LEU A 1 98 ? 13.370 -10.786 -12.471 1.00 86.06 98 LEU A CA 1
ATOM 781 C C . LEU A 1 98 ? 13.364 -10.733 -10.936 1.00 86.06 98 LEU A C 1
ATOM 783 O O . LEU A 1 98 ? 12.364 -11.063 -10.309 1.00 86.06 98 LEU A O 1
ATOM 787 N N . ILE A 1 99 ? 14.457 -10.260 -10.330 1.00 89.38 99 ILE A N 1
ATOM 788 C CA . ILE A 1 99 ? 14.578 -10.139 -8.868 1.00 89.38 99 ILE A CA 1
ATOM 789 C C . ILE A 1 99 ? 13.536 -9.159 -8.316 1.00 89.38 99 ILE A C 1
ATOM 791 O O . ILE A 1 99 ? 12.884 -9.449 -7.316 1.00 89.38 99 ILE A O 1
ATOM 795 N N . VAL A 1 100 ? 13.346 -8.019 -8.989 1.00 91.31 100 VAL A N 1
ATOM 796 C CA . VAL A 1 100 ? 12.357 -7.007 -8.588 1.00 91.31 100 VAL A CA 1
ATOM 797 C C . VAL A 1 100 ? 10.945 -7.567 -8.729 1.00 91.31 100 VAL A C 1
ATOM 799 O O . VAL A 1 100 ? 10.142 -7.402 -7.825 1.00 91.31 100 VAL A O 1
ATOM 802 N N . GLN A 1 101 ? 10.645 -8.296 -9.802 1.00 90.00 101 GLN A N 1
ATOM 803 C CA . GLN A 1 101 ? 9.326 -8.904 -10.008 1.00 90.00 101 GLN A CA 1
ATOM 804 C C . GLN A 1 101 ? 8.997 -9.987 -8.979 1.00 90.00 101 GLN A C 1
ATOM 806 O O . GLN A 1 101 ? 7.859 -10.066 -8.514 1.00 90.00 101 GLN A O 1
ATOM 811 N N . LEU A 1 102 ? 9.982 -10.806 -8.600 1.00 91.56 102 LEU A N 1
ATOM 812 C CA . LEU A 1 102 ? 9.824 -11.793 -7.534 1.00 91.56 102 LEU A CA 1
ATOM 813 C C . LEU A 1 102 ? 9.557 -11.113 -6.187 1.00 91.56 102 LEU A C 1
ATOM 815 O O . LEU A 1 102 ? 8.637 -11.521 -5.481 1.00 91.56 102 LEU A O 1
ATOM 819 N N . ALA A 1 103 ? 10.301 -10.052 -5.863 1.00 94.38 103 ALA A N 1
ATOM 820 C CA . ALA A 1 103 ? 10.053 -9.254 -4.665 1.00 94.38 103 ALA A CA 1
ATOM 821 C C . ALA A 1 103 ? 8.666 -8.593 -4.705 1.00 94.38 103 ALA A C 1
ATOM 823 O O . ALA A 1 103 ? 7.910 -8.709 -3.747 1.00 94.38 103 ALA A O 1
ATOM 824 N N . MET A 1 104 ? 8.277 -7.998 -5.836 1.00 94.56 104 MET A N 1
ATOM 825 C CA . MET A 1 104 ? 6.951 -7.406 -6.021 1.00 94.56 104 MET A CA 1
ATOM 826 C C . MET A 1 104 ? 5.834 -8.420 -5.800 1.00 94.56 104 MET A C 1
ATOM 828 O O . MET A 1 104 ? 4.879 -8.113 -5.102 1.00 94.56 104 MET A O 1
ATOM 832 N N . LYS A 1 105 ? 5.965 -9.654 -6.299 1.00 94.06 105 LYS A N 1
ATOM 833 C CA . LYS A 1 105 ? 4.972 -10.707 -6.040 1.00 94.06 105 LYS A CA 1
ATOM 834 C C . LYS A 1 105 ? 4.760 -10.948 -4.538 1.00 94.06 105 LYS A C 1
ATOM 836 O O . LYS A 1 105 ? 3.626 -11.161 -4.112 1.00 94.06 105 LYS A O 1
ATOM 841 N N . LEU A 1 106 ? 5.835 -10.920 -3.747 1.00 94.38 106 LEU A N 1
ATOM 842 C CA . LEU A 1 106 ? 5.757 -11.046 -2.289 1.00 94.38 106 LEU A CA 1
ATOM 843 C C . LEU A 1 106 ? 5.107 -9.811 -1.658 1.00 94.38 106 LEU A C 1
ATOM 845 O O . LEU A 1 106 ? 4.187 -9.968 -0.864 1.00 94.38 106 LEU A O 1
ATOM 849 N N . ILE A 1 107 ? 5.511 -8.607 -2.073 1.00 96.06 107 ILE A N 1
ATOM 850 C CA . ILE A 1 107 ? 4.941 -7.335 -1.598 1.00 96.06 107 ILE A CA 1
ATOM 851 C C . ILE A 1 107 ? 3.429 -7.291 -1.844 1.00 96.06 107 ILE A C 1
ATOM 853 O O . ILE A 1 107 ? 2.670 -7.002 -0.923 1.00 96.06 107 ILE A O 1
ATOM 857 N N . ILE A 1 108 ? 2.977 -7.637 -3.055 1.00 96.00 108 ILE A N 1
ATOM 858 C CA . ILE A 1 108 ? 1.553 -7.702 -3.399 1.00 96.00 108 ILE A CA 1
ATOM 859 C C . ILE A 1 108 ? 0.832 -8.686 -2.478 1.00 96.00 108 ILE A C 1
ATOM 861 O O . ILE A 1 108 ? -0.126 -8.304 -1.809 1.00 96.00 108 ILE A O 1
ATOM 865 N N . ARG A 1 109 ? 1.314 -9.929 -2.377 1.00 94.56 109 ARG A N 1
ATOM 866 C CA . ARG A 1 109 ? 0.701 -10.954 -1.518 1.00 94.56 109 ARG A CA 1
ATOM 867 C C . ARG A 1 109 ? 0.591 -10.490 -0.063 1.00 94.56 109 ARG A C 1
ATOM 869 O O . ARG A 1 109 ? -0.479 -10.594 0.532 1.00 94.56 109 ARG A O 1
ATOM 876 N N . ASP A 1 110 ? 1.680 -9.983 0.501 1.00 92.31 110 ASP A N 1
ATOM 877 C CA . ASP A 1 110 ? 1.747 -9.616 1.915 1.00 92.31 110 ASP A CA 1
ATOM 878 C C . ASP A 1 110 ? 0.940 -8.339 2.199 1.00 92.31 110 ASP A C 1
ATOM 880 O O . ASP A 1 110 ? 0.358 -8.200 3.275 1.00 92.31 110 ASP A O 1
ATOM 884 N N . SER A 1 111 ? 0.787 -7.453 1.208 1.00 94.56 111 SER A N 1
ATOM 885 C CA . SER A 1 111 ? -0.086 -6.280 1.318 1.00 94.56 111 SER A CA 1
ATOM 886 C C . SER A 1 111 ? -1.563 -6.642 1.478 1.00 94.56 111 SER A C 1
ATOM 888 O O . SER A 1 111 ? -2.250 -6.006 2.277 1.00 94.56 111 SER A O 1
ATOM 890 N N . PHE A 1 112 ? -2.049 -7.699 0.810 1.00 92.25 112 PHE A N 1
ATOM 891 C CA . PHE A 1 112 ? -3.418 -8.187 1.014 1.00 92.25 112 PHE A CA 1
ATOM 892 C C . PHE A 1 112 ? -3.622 -8.666 2.450 1.00 92.25 112 PHE A C 1
ATOM 894 O O . PHE A 1 112 ? -4.649 -8.373 3.063 1.00 92.25 112 PHE A O 1
ATOM 901 N N . ILE A 1 113 ? -2.638 -9.371 3.011 1.00 90.75 113 ILE A N 1
ATOM 902 C CA . ILE A 1 113 ? -2.678 -9.831 4.404 1.00 90.75 113 ILE A CA 1
ATOM 903 C C . ILE A 1 113 ? -2.694 -8.618 5.343 1.00 90.75 113 ILE A C 1
ATOM 905 O O . ILE A 1 113 ? -3.562 -8.519 6.205 1.00 90.75 113 ILE A O 1
ATOM 909 N N . CYS A 1 114 ? -1.810 -7.642 5.129 1.00 92.00 114 CYS A N 1
ATOM 910 C CA . CYS A 1 114 ? -1.774 -6.418 5.929 1.00 92.00 114 CYS A CA 1
ATOM 911 C C . CYS A 1 114 ? -3.103 -5.645 5.876 1.00 92.00 114 CYS A C 1
ATOM 913 O O . CYS A 1 114 ? -3.646 -5.271 6.917 1.00 92.00 114 CYS A O 1
ATOM 915 N N . TYR A 1 115 ? -3.656 -5.423 4.681 1.00 93.62 115 TYR A N 1
ATOM 916 C CA . TYR A 1 115 ? -4.900 -4.675 4.505 1.00 93.62 115 TYR A CA 1
ATOM 917 C C . TYR A 1 115 ? -6.114 -5.420 5.076 1.00 93.62 115 TYR A C 1
ATOM 919 O O . TYR A 1 115 ? -6.986 -4.807 5.693 1.00 93.62 115 TYR A O 1
ATOM 927 N N . THR A 1 116 ? -6.172 -6.747 4.933 1.00 91.81 116 THR A N 1
ATOM 928 C CA . THR A 1 116 ? -7.252 -7.554 5.524 1.00 91.81 116 THR A CA 1
ATOM 929 C C . THR A 1 116 ? -7.188 -7.568 7.049 1.00 91.81 116 THR A C 1
ATOM 931 O O . THR A 1 116 ? -8.235 -7.409 7.684 1.00 91.81 116 THR A O 1
ATOM 934 N N . THR A 1 117 ? -5.990 -7.660 7.636 1.00 90.62 117 THR A N 1
ATOM 935 C CA . THR A 1 117 ? -5.780 -7.479 9.079 1.00 90.62 117 THR A CA 1
ATOM 936 C C . THR A 1 117 ? -6.228 -6.089 9.513 1.00 90.62 117 THR A C 1
ATOM 938 O O . THR A 1 117 ? -7.091 -5.984 10.381 1.00 90.62 117 THR A O 1
ATOM 941 N N . PHE A 1 118 ? -5.748 -5.026 8.860 1.00 94.25 118 PHE A N 1
ATOM 942 C CA . PHE A 1 118 ? -6.171 -3.653 9.148 1.00 94.25 118 PHE A CA 1
ATOM 943 C C . PHE A 1 118 ? -7.699 -3.515 9.129 1.00 94.25 118 PHE A C 1
ATOM 945 O O . PHE A 1 118 ? -8.283 -3.008 10.086 1.00 94.25 118 PHE A O 1
ATOM 952 N N . ARG A 1 119 ? -8.355 -4.013 8.071 1.00 93.69 119 ARG A N 1
ATOM 953 C CA . ARG A 1 119 ? -9.812 -3.945 7.907 1.00 93.69 119 ARG A CA 1
ATOM 954 C C . ARG A 1 119 ? -10.545 -4.646 9.051 1.00 93.69 119 ARG A C 1
ATOM 956 O O . ARG A 1 119 ? -11.544 -4.127 9.536 1.00 93.69 119 ARG A O 1
ATOM 963 N N . ARG A 1 120 ? -10.059 -5.809 9.489 1.00 92.44 120 ARG A N 1
ATOM 964 C CA . ARG A 1 120 ? -10.630 -6.532 10.632 1.00 92.44 120 ARG A CA 1
ATOM 965 C C . ARG A 1 120 ? -10.508 -5.716 11.918 1.00 92.44 120 ARG A C 1
ATOM 967 O O . ARG A 1 120 ? -11.491 -5.565 12.636 1.00 92.44 120 ARG A O 1
ATOM 974 N N . GLU A 1 121 ? -9.321 -5.179 12.193 1.00 93.00 121 GLU A N 1
ATOM 975 C CA . GLU A 1 121 ? -9.071 -4.427 13.425 1.00 93.00 121 GLU A CA 1
ATOM 976 C C . GLU A 1 121 ? -9.862 -3.112 13.477 1.00 93.00 121 GLU A C 1
ATOM 978 O O . GLU A 1 121 ? -10.404 -2.771 14.526 1.00 93.00 121 GLU A O 1
ATOM 983 N N . ILE A 1 122 ? -9.980 -2.381 12.360 1.00 94.19 122 ILE A N 1
ATOM 984 C CA . ILE A 1 122 ? -10.737 -1.120 12.346 1.00 94.19 122 ILE A CA 1
ATOM 985 C C . ILE A 1 122 ? -12.237 -1.361 12.510 1.00 94.19 122 ILE A C 1
ATOM 987 O O . ILE A 1 122 ? -12.874 -0.609 13.237 1.00 94.19 122 ILE A O 1
ATOM 991 N N . VAL A 1 123 ? -12.801 -2.416 11.907 1.00 93.31 123 VAL A N 1
ATOM 992 C CA . VAL A 1 123 ? -14.216 -2.778 12.110 1.00 93.31 123 VAL A CA 1
ATOM 993 C C . VAL A 1 123 ? -14.480 -3.063 13.586 1.00 93.31 123 VAL A C 1
ATOM 995 O O . VAL A 1 123 ? -15.406 -2.490 14.148 1.00 93.31 123 VAL A O 1
ATOM 998 N N . LEU A 1 124 ? -13.601 -3.826 14.246 1.00 91.75 124 LEU A N 1
ATOM 999 C CA . LEU A 1 124 ? -13.714 -4.084 15.682 1.00 91.75 124 LEU A CA 1
ATOM 1000 C C . LEU A 1 124 ? -13.694 -2.787 16.503 1.00 91.75 124 LEU A C 1
ATOM 1002 O O . LEU A 1 124 ? -14.480 -2.637 17.434 1.00 91.75 124 LEU A O 1
ATOM 1006 N N . VAL A 1 125 ? -12.818 -1.832 16.182 1.00 93.88 125 VAL A N 1
ATOM 1007 C CA . VAL A 1 125 ? -12.792 -0.532 16.874 1.00 93.88 125 VAL A CA 1
ATOM 1008 C C . VAL A 1 125 ? -14.084 0.256 16.626 1.00 93.88 125 VAL A C 1
ATOM 1010 O O . VAL A 1 125 ? -14.632 0.837 17.563 1.00 93.88 125 VAL A O 1
ATOM 1013 N N . LEU A 1 126 ? -14.593 0.263 15.391 1.00 93.06 126 LEU A N 1
ATOM 1014 C CA . LEU A 1 126 ? -15.820 0.974 15.022 1.00 93.06 126 LEU A CA 1
ATOM 1015 C C . LEU A 1 126 ? -17.072 0.376 15.683 1.00 93.06 126 LEU A C 1
ATOM 1017 O O . LEU A 1 126 ? -17.928 1.136 16.133 1.00 93.06 126 LEU A O 1
ATOM 1021 N N . ASP A 1 127 ? -17.146 -0.947 15.834 1.00 92.50 127 ASP A N 1
ATOM 1022 C CA . ASP A 1 127 ? -18.239 -1.631 16.546 1.00 92.50 127 ASP A CA 1
ATOM 1023 C C . ASP A 1 127 ? -18.322 -1.216 18.026 1.00 92.50 127 ASP A C 1
ATOM 1025 O O . ASP A 1 127 ? -19.373 -1.318 18.656 1.00 92.50 127 ASP A O 1
ATOM 1029 N N . ASN A 1 128 ? -17.219 -0.708 18.584 1.00 90.69 128 ASN A N 1
ATOM 1030 C CA . ASN A 1 128 ? -17.102 -0.278 19.978 1.00 90.69 128 ASN A CA 1
ATOM 1031 C C . ASN A 1 128 ? -17.056 1.246 20.141 1.00 90.69 128 ASN A C 1
ATOM 1033 O O . ASN A 1 128 ? -16.735 1.752 21.217 1.00 90.69 128 ASN A O 1
ATOM 1037 N N . LEU A 1 129 ? -17.378 2.003 19.091 1.00 89.69 129 LEU A N 1
ATOM 1038 C CA . LEU A 1 129 ? -17.132 3.441 19.048 1.00 89.69 129 LEU A CA 1
ATOM 1039 C C . LEU A 1 129 ? -17.918 4.249 20.083 1.00 89.69 129 LEU A C 1
ATOM 1041 O O . LEU A 1 129 ? -17.423 5.271 20.548 1.00 89.69 129 LEU A O 1
ATOM 1045 N N . LEU A 1 130 ? -19.098 3.776 20.483 1.00 88.38 130 LEU A N 1
ATOM 1046 C CA . LEU A 1 130 ? -19.925 4.422 21.509 1.00 88.38 130 LEU A CA 1
ATOM 1047 C C . LEU A 1 130 ? -19.438 4.144 22.941 1.00 88.38 130 LEU A C 1
ATOM 1049 O O . LEU A 1 130 ? -19.777 4.888 23.856 1.00 88.38 130 LEU A O 1
ATOM 1053 N N . GLU A 1 131 ? -18.647 3.087 23.134 1.00 87.94 131 GLU A N 1
ATOM 1054 C CA . GLU A 1 131 ? -18.086 2.688 24.433 1.00 87.94 131 GLU A CA 1
ATOM 1055 C C . GLU A 1 131 ? -16.719 3.355 24.701 1.00 87.94 131 GLU A C 1
ATOM 1057 O O . GLU A 1 131 ? -16.148 3.207 25.782 1.00 87.94 131 GLU A O 1
ATOM 1062 N N . MET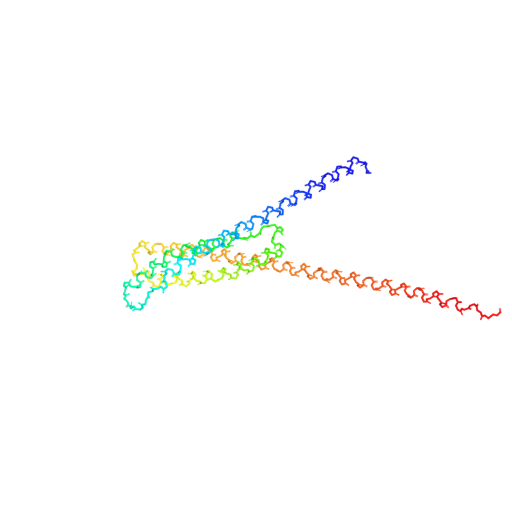 A 1 132 ? -16.180 4.093 23.724 1.00 87.44 132 MET A N 1
ATOM 1063 C CA . MET A 1 132 ? -14.870 4.738 23.793 1.00 87.44 132 MET A CA 1
ATOM 1064 C C . MET A 1 132 ? -14.933 6.200 24.271 1.00 87.44 132 MET A C 1
ATOM 1066 O O . MET A 1 132 ? -15.921 6.898 24.040 1.00 87.44 132 MET A O 1
ATOM 1070 N N . PRO A 1 133 ? -13.842 6.725 24.867 1.00 90.75 133 PRO A N 1
ATOM 1071 C CA . PRO A 1 133 ? -13.688 8.159 25.083 1.00 90.75 133 PRO A CA 1
ATOM 1072 C C . PRO A 1 133 ? -13.731 8.927 23.759 1.00 90.75 133 PRO A C 1
ATOM 1074 O O . PRO A 1 133 ? -13.158 8.486 22.764 1.00 90.75 133 PRO A O 1
ATOM 1077 N N . TYR A 1 134 ? -14.313 10.129 23.773 1.00 91.50 134 TYR A N 1
ATOM 1078 C CA . TYR A 1 134 ? -14.460 10.970 22.578 1.00 91.50 134 TYR A CA 1
ATOM 1079 C C . TYR A 1 134 ? -13.150 11.162 21.790 1.00 91.50 134 TYR A C 1
ATOM 1081 O O . TYR A 1 134 ? -13.151 11.086 20.564 1.00 91.50 134 TYR A O 1
ATOM 1089 N N . SER A 1 135 ? -12.017 11.354 22.475 1.00 92.12 135 SER A N 1
ATOM 1090 C CA . SER A 1 135 ? -10.701 11.479 21.832 1.00 92.12 135 SER A CA 1
ATOM 1091 C C . SER A 1 135 ? -10.311 10.231 21.031 1.00 92.12 135 SER A C 1
ATOM 1093 O O . SER A 1 135 ? -9.831 10.347 19.905 1.00 92.12 135 SER A O 1
ATOM 1095 N N . SER A 1 136 ? -10.562 9.041 21.577 1.00 92.56 136 SER A N 1
ATOM 1096 C CA . SER A 1 136 ? -10.337 7.763 20.899 1.00 92.56 136 SER A CA 1
ATOM 1097 C C . SER A 1 136 ? -11.282 7.578 19.713 1.00 92.56 136 SER A C 1
ATOM 1099 O O . SER A 1 136 ? -10.844 7.106 18.665 1.00 92.56 136 SER A O 1
ATOM 1101 N N . CYS A 1 137 ? -12.543 8.013 19.824 1.00 94.00 137 CYS A N 1
ATOM 1102 C CA . CYS A 1 137 ? -13.486 8.014 18.702 1.00 94.00 137 CYS A CA 1
ATOM 1103 C C . CYS A 1 137 ? -12.975 8.888 17.548 1.00 94.00 137 CYS A C 1
ATOM 1105 O O . CYS A 1 137 ? -12.970 8.450 16.400 1.00 94.00 137 CYS A O 1
ATOM 1107 N N . VAL A 1 138 ? -12.505 10.107 17.842 1.00 95.31 138 VAL A N 1
ATOM 1108 C CA . VAL A 1 138 ? -11.943 11.023 16.833 1.00 95.31 138 VAL A CA 1
ATOM 1109 C C . VAL A 1 138 ? -10.739 10.389 16.132 1.00 95.31 138 VAL A C 1
ATOM 1111 O O . VAL A 1 138 ? -10.662 10.419 14.902 1.00 95.31 138 VAL A O 1
ATOM 1114 N N . SER A 1 139 ? -9.838 9.755 16.886 1.00 95.19 139 SER A N 1
ATOM 1115 C CA . SER A 1 139 ? -8.705 9.014 16.318 1.00 95.19 139 SER A CA 1
ATOM 1116 C C . SER A 1 139 ? -9.158 7.850 15.431 1.00 95.19 139 SER A C 1
ATOM 1118 O O . SER A 1 139 ? -8.669 7.721 14.309 1.00 95.19 139 SER A O 1
ATOM 1120 N N . ALA A 1 140 ? -10.128 7.046 15.881 1.00 95.56 140 ALA A N 1
ATOM 1121 C CA . ALA A 1 140 ? -10.691 5.938 15.106 1.00 95.56 140 ALA A CA 1
ATOM 1122 C C . ALA A 1 140 ? -11.274 6.416 13.768 1.00 95.56 140 ALA A C 1
ATOM 1124 O O . ALA A 1 140 ? -10.982 5.843 12.718 1.00 95.56 140 ALA A O 1
ATOM 1125 N N . PHE A 1 141 ? -12.042 7.509 13.786 1.00 95.50 141 PHE A N 1
ATOM 1126 C CA . PHE A 1 141 ? -12.583 8.113 12.571 1.00 95.50 141 PHE A CA 1
ATOM 1127 C C . PHE A 1 141 ? -11.487 8.637 11.642 1.00 95.50 141 PHE A C 1
ATOM 1129 O O . PHE A 1 141 ? -11.588 8.458 10.429 1.00 95.50 141 PHE A O 1
ATOM 1136 N N . GLY A 1 142 ? -10.434 9.260 12.179 1.00 97.25 142 GLY A N 1
ATOM 1137 C CA . GLY A 1 142 ? -9.290 9.715 11.386 1.00 97.25 142 GLY A CA 1
ATOM 1138 C C . GLY A 1 142 ? -8.581 8.560 10.671 1.00 97.25 142 GLY A C 1
ATOM 1139 O O . GLY A 1 142 ? -8.325 8.638 9.467 1.00 97.25 142 GLY A O 1
ATOM 1140 N N . ILE A 1 143 ? -8.344 7.462 11.393 1.00 97.94 143 ILE A N 1
ATOM 1141 C CA . ILE A 1 143 ? -7.767 6.222 10.859 1.00 97.94 143 ILE A CA 1
ATOM 1142 C C . ILE A 1 143 ? -8.672 5.647 9.763 1.00 97.94 143 ILE A C 1
ATOM 1144 O O . ILE A 1 143 ? -8.205 5.391 8.651 1.00 97.94 143 ILE A O 1
ATOM 1148 N N . TYR A 1 144 ? -9.970 5.498 10.039 1.00 96.69 144 TYR A N 1
ATOM 1149 C CA . TYR A 1 144 ? -10.938 4.982 9.072 1.00 96.69 144 TYR A CA 1
ATOM 1150 C C . TYR A 1 144 ? -11.011 5.853 7.810 1.00 96.69 144 TYR A C 1
ATOM 1152 O O . TYR A 1 144 ? -10.947 5.336 6.695 1.00 96.69 144 TYR A O 1
ATOM 1160 N N . LYS A 1 145 ? -11.038 7.181 7.960 1.00 97.69 145 LYS A N 1
ATOM 1161 C CA . LYS A 1 145 ? -11.021 8.117 6.832 1.00 97.69 145 LYS A CA 1
ATOM 1162 C C . LYS A 1 145 ? -9.773 7.937 5.967 1.00 97.69 145 LYS A C 1
ATOM 1164 O O . LYS A 1 145 ? -9.900 7.831 4.750 1.00 97.69 145 LYS A O 1
ATOM 1169 N N . LYS A 1 146 ? -8.580 7.871 6.571 1.00 97.50 146 LYS A N 1
ATOM 1170 C CA . LYS A 1 146 ? -7.332 7.622 5.827 1.00 97.50 146 LYS A CA 1
ATOM 1171 C C . LYS A 1 146 ? -7.381 6.276 5.094 1.00 97.50 146 LYS A C 1
ATOM 1173 O O . LYS A 1 146 ? -6.914 6.186 3.963 1.00 97.50 146 LYS A O 1
ATOM 1178 N N . SER A 1 147 ? -7.994 5.255 5.695 1.00 95.75 147 SER A N 1
ATOM 1179 C CA . SER A 1 147 ? -8.096 3.929 5.078 1.00 95.75 147 SER A CA 1
ATOM 1180 C C . SER A 1 147 ? -8.898 3.913 3.781 1.00 95.75 147 SER A C 1
ATOM 1182 O O . SER A 1 147 ? -8.573 3.139 2.886 1.00 95.75 147 SER A O 1
ATOM 1184 N N . ALA A 1 148 ? -9.896 4.791 3.644 1.00 95.50 148 ALA A N 1
ATOM 1185 C CA . ALA A 1 148 ? -10.640 4.929 2.398 1.00 95.50 148 ALA A CA 1
ATOM 1186 C C . ALA A 1 148 ? -9.731 5.432 1.265 1.00 95.50 148 ALA A C 1
ATOM 1188 O O . ALA A 1 148 ? -9.770 4.892 0.165 1.00 95.50 148 ALA A O 1
ATOM 1189 N N . THR A 1 149 ? -8.857 6.406 1.547 1.00 97.19 149 THR A N 1
ATOM 1190 C CA . THR A 1 149 ? -7.842 6.863 0.585 1.00 97.19 149 THR A CA 1
ATOM 1191 C C . THR A 1 149 ? -6.847 5.752 0.257 1.00 97.19 149 THR A C 1
ATOM 1193 O O . THR A 1 149 ? -6.589 5.496 -0.915 1.00 97.19 149 THR A O 1
ATOM 1196 N N . GLN A 1 150 ? -6.337 5.054 1.275 1.00 97.50 150 GLN A N 1
ATOM 1197 C CA . GLN A 1 150 ? -5.381 3.959 1.083 1.00 97.50 150 GLN A CA 1
ATOM 1198 C C . GLN A 1 150 ? -5.969 2.800 0.272 1.00 97.50 150 GLN A C 1
ATOM 1200 O O . GLN A 1 150 ? -5.251 2.177 -0.499 1.00 97.50 150 GLN A O 1
ATOM 1205 N N . ALA A 1 151 ? -7.266 2.515 0.416 1.00 96.00 151 ALA A N 1
ATOM 1206 C CA . ALA A 1 151 ? -7.942 1.485 -0.366 1.00 96.00 151 ALA A CA 1
ATOM 1207 C C . ALA A 1 151 ? -7.898 1.804 -1.866 1.00 96.00 151 ALA A C 1
ATOM 1209 O O . ALA A 1 151 ? -7.506 0.949 -2.654 1.00 96.00 151 ALA A O 1
ATOM 1210 N N . SER A 1 152 ? -8.228 3.041 -2.251 1.00 97.50 152 SER A N 1
ATOM 1211 C CA . SER A 1 152 ? -8.153 3.474 -3.651 1.00 97.50 152 SER A CA 1
ATOM 1212 C C . SER A 1 152 ? -6.724 3.415 -4.193 1.00 97.50 152 SER A C 1
ATOM 1214 O O . SER A 1 152 ? -6.504 2.908 -5.287 1.00 97.50 152 SER A O 1
ATOM 1216 N N . GLN A 1 153 ? -5.745 3.870 -3.408 1.00 97.50 153 GLN A N 1
ATOM 1217 C CA . GLN A 1 153 ? -4.335 3.844 -3.811 1.00 97.50 153 GLN A CA 1
ATOM 1218 C C . GLN A 1 153 ? -3.796 2.412 -3.956 1.00 97.50 153 GLN A C 1
ATOM 1220 O O . GLN A 1 153 ? -3.028 2.134 -4.874 1.00 97.50 153 GLN A O 1
ATOM 1225 N N . LEU A 1 154 ? -4.219 1.483 -3.091 1.00 96.69 154 LEU A N 1
ATOM 1226 C CA . LEU A 1 154 ? -3.881 0.066 -3.227 1.00 96.69 154 LEU A CA 1
ATOM 1227 C C . LEU A 1 154 ? -4.485 -0.543 -4.493 1.00 96.69 154 LEU A C 1
ATOM 1229 O O . LEU A 1 154 ? -3.806 -1.321 -5.154 1.00 96.69 154 LEU A O 1
ATOM 1233 N N . CYS A 1 155 ? -5.722 -0.184 -4.852 1.00 96.75 155 CYS A N 1
ATOM 1234 C CA . CYS A 1 155 ? -6.314 -0.616 -6.118 1.00 96.75 155 CYS A CA 1
ATOM 1235 C C . CYS A 1 155 ? -5.469 -0.153 -7.311 1.00 96.75 155 CYS A C 1
ATOM 1237 O O . CYS A 1 155 ? -5.060 -0.987 -8.111 1.00 96.75 155 CYS A O 1
ATOM 1239 N N . GLU A 1 156 ? -5.113 1.134 -7.372 1.00 96.75 156 GLU A N 1
ATOM 1240 C CA . GLU A 1 156 ? -4.244 1.669 -8.432 1.00 96.75 156 GLU A CA 1
ATOM 1241 C C . GLU A 1 156 ? -2.883 0.957 -8.480 1.00 96.75 156 GLU A C 1
ATOM 1243 O O . GLU A 1 156 ? -2.363 0.643 -9.552 1.00 96.75 156 GLU A O 1
ATOM 1248 N N . PHE A 1 157 ? -2.308 0.659 -7.315 1.00 95.75 157 PHE A N 1
ATOM 1249 C CA . PHE A 1 157 ? -1.050 -0.073 -7.204 1.00 95.75 157 PHE A CA 1
ATOM 1250 C C . PHE A 1 157 ? -1.155 -1.522 -7.711 1.00 95.75 157 PHE A C 1
ATOM 1252 O O . PHE A 1 157 ? -0.227 -2.025 -8.352 1.00 95.75 157 PHE A O 1
ATOM 1259 N N . TYR A 1 158 ? -2.274 -2.201 -7.451 1.00 95.25 158 TYR A N 1
ATOM 1260 C CA . TYR A 1 158 ? -2.524 -3.562 -7.929 1.00 95.25 158 TYR A CA 1
ATOM 1261 C C . TYR A 1 158 ? -2.768 -3.610 -9.433 1.00 95.25 158 TYR A C 1
ATOM 1263 O O . TYR A 1 158 ? -2.181 -4.462 -10.102 1.00 95.25 158 TYR A O 1
ATOM 1271 N N . ASP A 1 159 ? -3.551 -2.672 -9.959 1.00 95.44 159 ASP A N 1
ATOM 1272 C CA . ASP A 1 159 ? -3.796 -2.543 -11.395 1.00 95.44 159 ASP A CA 1
ATOM 1273 C C . ASP A 1 159 ? -2.477 -2.280 -12.136 1.00 95.44 159 ASP A C 1
ATOM 1275 O O . ASP A 1 159 ? -2.145 -2.964 -13.105 1.00 95.44 159 ASP A O 1
ATOM 1279 N N . TRP A 1 160 ? -1.648 -1.373 -11.605 1.00 93.94 160 TRP A N 1
ATOM 1280 C CA . TRP A 1 160 ? -0.310 -1.123 -12.139 1.00 93.94 160 TRP A CA 1
ATOM 1281 C C . TRP A 1 160 ? 0.556 -2.394 -12.165 1.00 93.94 160 TRP A C 1
ATOM 1283 O O . TRP A 1 160 ? 1.267 -2.639 -13.143 1.00 93.94 160 TRP A O 1
ATOM 1293 N N . TYR A 1 161 ? 0.520 -3.217 -11.111 1.00 93.56 161 TYR A N 1
ATOM 1294 C CA . TYR A 1 161 ? 1.289 -4.462 -11.069 1.00 93.56 161 TYR A CA 1
ATOM 1295 C C . TYR A 1 161 ? 0.794 -5.478 -12.105 1.00 93.56 161 TYR A C 1
ATOM 1297 O O . TYR A 1 161 ? 1.619 -6.121 -12.763 1.00 93.56 161 TYR A O 1
ATOM 1305 N N . ASP A 1 162 ? -0.522 -5.615 -12.275 1.00 92.25 162 ASP A N 1
ATOM 1306 C CA . ASP A 1 162 ? -1.099 -6.533 -13.258 1.00 92.25 162 ASP A CA 1
ATOM 1307 C C . ASP A 1 162 ? -0.702 -6.132 -14.687 1.00 92.25 162 ASP A C 1
ATOM 1309 O O . ASP A 1 162 ? -0.203 -6.961 -15.455 1.00 92.25 162 ASP A O 1
ATOM 1313 N N . ASP A 1 163 ? -0.745 -4.833 -14.996 1.00 91.56 163 ASP A N 1
ATOM 1314 C CA . ASP A 1 163 ? -0.257 -4.288 -16.264 1.00 91.56 163 ASP A CA 1
ATOM 1315 C C . ASP A 1 163 ? 1.210 -4.665 -16.533 1.00 91.56 163 ASP A C 1
ATOM 1317 O O . ASP A 1 163 ? 1.565 -5.072 -17.647 1.00 91.56 163 ASP A O 1
ATOM 1321 N N . GLN A 1 164 ? 2.086 -4.589 -15.522 1.00 88.62 164 GLN A N 1
ATOM 1322 C CA . GLN A 1 164 ? 3.489 -5.005 -15.669 1.00 88.62 164 GLN A CA 1
ATOM 1323 C C . GLN A 1 164 ? 3.623 -6.507 -15.965 1.00 88.62 164 GLN A C 1
ATOM 1325 O O . GLN A 1 164 ? 4.465 -6.916 -16.776 1.00 88.62 164 GLN A O 1
ATOM 1330 N N . VAL A 1 165 ? 2.807 -7.346 -15.323 1.00 87.00 165 VAL A N 1
ATOM 1331 C CA . VAL A 1 165 ? 2.808 -8.800 -15.540 1.00 87.00 165 VAL A CA 1
ATOM 1332 C C . VAL A 1 165 ? 2.333 -9.134 -16.953 1.00 87.00 165 VAL A C 1
ATOM 1334 O O . VAL A 1 165 ? 2.982 -9.936 -17.636 1.00 87.00 165 VAL A O 1
ATOM 1337 N N . VAL A 1 166 ? 1.258 -8.494 -17.417 1.00 88.12 166 VAL A N 1
ATOM 1338 C CA . VAL A 1 166 ? 0.728 -8.647 -18.778 1.00 88.12 166 VAL A CA 1
ATOM 1339 C C . VAL A 1 166 ? 1.774 -8.235 -19.812 1.00 88.12 166 VAL A C 1
ATOM 1341 O O . VAL A 1 166 ? 2.075 -9.009 -20.725 1.00 88.12 166 VAL A O 1
ATOM 1344 N N . GLN A 1 167 ? 2.402 -7.067 -19.645 1.00 85.62 167 GLN A N 1
ATOM 1345 C CA . GLN A 1 167 ? 3.461 -6.592 -20.541 1.00 85.62 167 GLN A CA 1
ATOM 1346 C C . GLN A 1 167 ? 4.621 -7.589 -20.638 1.00 85.62 167 GLN A C 1
ATOM 1348 O O . GLN A 1 167 ? 5.066 -7.924 -21.737 1.00 85.62 167 GLN A O 1
ATOM 1353 N N . ARG A 1 168 ? 5.091 -8.119 -19.504 1.00 84.56 168 ARG A N 1
ATOM 1354 C CA . ARG A 1 168 ? 6.157 -9.129 -19.476 1.00 84.56 168 ARG A CA 1
ATOM 1355 C C . ARG A 1 168 ? 5.757 -10.415 -20.199 1.00 84.56 168 ARG A C 1
ATOM 1357 O O . ARG A 1 168 ? 6.552 -10.946 -20.971 1.00 84.56 168 ARG A O 1
ATOM 1364 N N . ASN A 1 169 ? 4.550 -10.920 -19.951 1.00 85.56 169 ASN A N 1
ATOM 1365 C CA . ASN A 1 169 ? 4.059 -12.144 -20.587 1.00 85.56 169 ASN A CA 1
ATOM 1366 C C . ASN A 1 169 ? 3.963 -11.979 -22.109 1.00 85.56 169 ASN A C 1
ATOM 1368 O O . ASN A 1 169 ? 4.353 -12.879 -22.852 1.00 85.56 169 ASN A O 1
ATOM 1372 N N . ASN A 1 170 ? 3.517 -10.809 -22.574 1.00 86.25 170 ASN A N 1
ATOM 1373 C CA . ASN A 1 170 ? 3.479 -10.479 -23.995 1.00 86.25 170 ASN A CA 1
ATOM 1374 C C . ASN A 1 170 ? 4.885 -10.450 -24.611 1.00 86.25 170 ASN A C 1
ATOM 1376 O O . ASN A 1 170 ? 5.087 -11.036 -25.673 1.00 86.25 170 ASN A O 1
ATOM 1380 N N . LEU A 1 171 ? 5.869 -9.846 -23.933 1.00 83.38 171 LEU A N 1
ATOM 1381 C CA . LEU A 1 171 ? 7.263 -9.836 -24.394 1.00 83.38 171 LEU A CA 1
ATOM 1382 C C . LEU A 1 171 ? 7.844 -11.251 -24.510 1.00 83.38 171 LEU A C 1
ATOM 1384 O O . LEU A 1 171 ? 8.408 -11.585 -25.546 1.00 83.38 171 LEU A O 1
ATOM 1388 N N . LEU A 1 172 ? 7.648 -12.103 -23.498 1.00 84.00 172 LEU A N 1
ATOM 1389 C CA . LEU A 1 172 ? 8.099 -13.502 -23.534 1.00 84.00 172 LEU A CA 1
ATOM 1390 C C . LEU A 1 172 ? 7.457 -14.281 -24.687 1.00 84.00 172 LEU A C 1
ATOM 1392 O O . LEU A 1 172 ? 8.122 -15.068 -25.360 1.00 84.00 172 LEU A O 1
ATOM 1396 N N . LYS A 1 173 ? 6.168 -14.035 -24.947 1.00 84.81 173 LYS A N 1
ATOM 1397 C CA . LYS A 1 173 ? 5.458 -14.645 -26.071 1.00 84.81 173 LYS A CA 1
ATOM 1398 C C . LYS A 1 173 ? 6.062 -14.207 -27.403 1.00 84.81 173 LYS A C 1
ATOM 1400 O O . LYS A 1 173 ? 6.306 -15.066 -28.242 1.00 84.81 173 LYS A O 1
ATOM 1405 N N . ILE A 1 174 ? 6.352 -12.918 -27.584 1.00 87.44 174 ILE A N 1
ATOM 1406 C CA . ILE A 1 174 ? 7.000 -12.397 -28.799 1.00 87.44 174 ILE A CA 1
ATO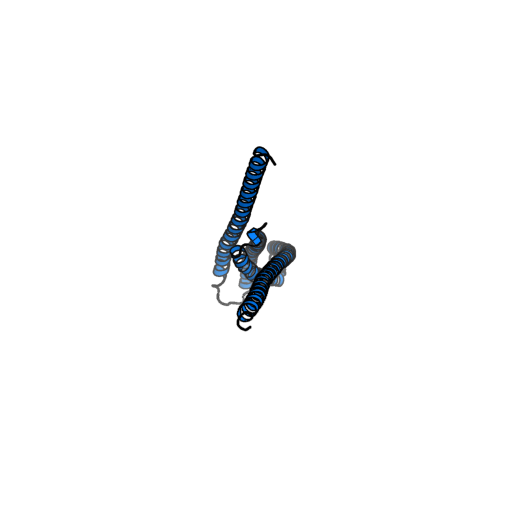M 1407 C C . ILE A 1 174 ? 8.392 -13.012 -28.980 1.00 87.44 174 ILE A C 1
ATOM 1409 O O . ILE A 1 174 ? 8.678 -13.512 -30.063 1.00 87.44 174 ILE A O 1
ATOM 1413 N N . SER A 1 175 ? 9.218 -13.054 -27.930 1.00 79.88 175 SER A N 1
ATOM 1414 C CA . SER A 1 175 ? 10.544 -13.689 -27.982 1.00 79.88 175 SER A CA 1
ATOM 1415 C C . SER A 1 175 ? 10.456 -15.147 -28.438 1.00 79.88 175 SER A C 1
ATOM 1417 O O . SER A 1 175 ? 11.154 -15.533 -29.367 1.00 79.88 175 SER A O 1
ATOM 1419 N N . SER A 1 176 ? 9.509 -15.916 -27.890 1.00 81.94 176 SER A N 1
ATOM 1420 C CA . SER A 1 176 ? 9.306 -17.315 -28.290 1.00 81.94 176 SER A CA 1
ATOM 1421 C C . SER A 1 176 ? 8.852 -17.493 -29.746 1.00 81.94 176 SER A C 1
ATOM 1423 O O . SER A 1 176 ? 9.077 -18.543 -30.339 1.00 81.94 176 SER A O 1
ATOM 1425 N N . GLN A 1 177 ? 8.168 -16.497 -30.321 1.00 84.81 177 GLN A N 1
ATOM 1426 C CA . GLN A 1 177 ? 7.718 -16.528 -31.718 1.00 84.81 177 GLN A CA 1
ATOM 1427 C C . GLN A 1 177 ? 8.850 -16.143 -32.675 1.00 84.81 177 GLN A C 1
ATOM 1429 O O . GLN A 1 177 ? 8.944 -16.719 -33.754 1.00 84.81 177 GLN A O 1
ATOM 1434 N N . LEU A 1 178 ? 9.715 -15.205 -32.274 1.00 78.31 178 LEU A N 1
ATOM 1435 C CA . LEU A 1 178 ? 10.909 -14.835 -33.034 1.00 78.31 178 LEU A CA 1
ATOM 1436 C C . LEU A 1 178 ? 11.901 -16.000 -33.107 1.00 78.31 178 LEU A C 1
ATOM 1438 O O . LEU A 1 178 ? 12.304 -16.362 -34.205 1.00 78.31 178 LEU A O 1
ATOM 1442 N N . GLU A 1 179 ? 12.189 -16.658 -31.980 1.00 82.56 179 GLU A N 1
ATOM 1443 C CA . GLU A 1 179 ? 13.074 -17.835 -31.945 1.00 82.56 179 GLU A CA 1
ATOM 1444 C C . GLU A 1 179 ? 12.576 -18.950 -32.882 1.00 82.56 179 GLU A C 1
ATOM 1446 O O . GLU A 1 179 ? 13.329 -19.457 -33.707 1.00 82.56 179 GLU A O 1
ATOM 1451 N N . LYS A 1 180 ? 11.272 -19.257 -32.850 1.00 79.06 180 LYS A N 1
ATOM 1452 C CA . LYS A 1 180 ? 10.661 -20.248 -33.756 1.00 79.06 180 LYS A CA 1
ATOM 1453 C C . LYS A 1 180 ? 10.696 -19.829 -35.225 1.00 79.06 180 LYS A C 1
ATOM 1455 O O . LYS A 1 180 ? 10.800 -20.679 -36.106 1.00 79.06 180 LYS A O 1
ATOM 1460 N N . SER A 1 181 ? 10.550 -18.536 -35.510 1.00 75.12 181 SER A N 1
ATOM 1461 C CA . SER A 1 181 ? 10.629 -18.015 -36.878 1.00 75.12 181 SER A CA 1
ATOM 1462 C C . SER A 1 181 ? 12.045 -18.145 -37.440 1.00 75.12 181 SER A C 1
ATOM 1464 O O . SER A 1 181 ? 12.199 -18.502 -38.608 1.00 75.12 181 SER A O 1
ATOM 1466 N N . ASP A 1 182 ? 13.060 -17.887 -36.618 1.00 78.00 182 ASP A N 1
ATOM 1467 C CA . ASP A 1 182 ? 14.464 -18.017 -37.005 1.00 78.00 182 ASP A CA 1
ATOM 1468 C C . ASP A 1 182 ? 14.840 -19.489 -37.237 1.00 78.00 182 ASP A C 1
ATOM 1470 O O . ASP A 1 182 ? 15.452 -19.806 -38.259 1.00 78.00 182 ASP A O 1
ATOM 1474 N N . GLU A 1 183 ? 14.396 -20.404 -36.366 1.00 77.19 183 GLU A N 1
ATOM 1475 C CA . GLU A 1 183 ? 14.583 -21.855 -36.532 1.00 77.19 183 GLU A CA 1
ATOM 1476 C C . GLU A 1 183 ? 13.933 -22.382 -37.822 1.00 77.19 183 GLU A C 1
ATOM 1478 O O . GLU A 1 183 ? 14.578 -23.078 -38.609 1.00 77.19 183 GLU A O 1
ATOM 1483 N N . ASN A 1 184 ? 12.681 -21.996 -38.092 1.00 77.00 184 ASN A N 1
ATOM 1484 C CA . ASN A 1 184 ? 11.971 -22.394 -39.311 1.00 77.00 184 ASN A CA 1
ATOM 1485 C C . ASN A 1 184 ? 12.615 -21.810 -40.580 1.00 77.00 184 ASN A C 1
ATOM 1487 O O . ASN A 1 184 ? 12.672 -22.474 -41.617 1.00 77.00 184 ASN A O 1
ATOM 1491 N N . GLY A 1 185 ? 13.106 -20.568 -40.513 1.00 78.56 185 GLY A N 1
ATOM 1492 C CA . GLY A 1 185 ? 13.830 -19.930 -41.612 1.00 78.56 185 GLY A CA 1
ATOM 1493 C C . GLY A 1 185 ? 15.153 -20.631 -41.927 1.00 78.56 185 GLY A C 1
ATOM 1494 O O . GLY A 1 185 ? 15.493 -20.798 -43.100 1.00 78.56 185 GLY A O 1
ATOM 1495 N N . PHE A 1 186 ? 15.872 -21.085 -40.897 1.00 70.31 186 PHE A N 1
ATOM 1496 C CA . PHE A 1 186 ? 17.101 -21.863 -41.048 1.00 70.31 186 PHE A CA 1
ATOM 1497 C C . PHE A 1 186 ? 16.831 -23.246 -41.649 1.00 70.31 186 PHE A C 1
ATOM 1499 O O . PHE A 1 186 ? 17.495 -23.625 -42.613 1.00 70.31 186 PHE A O 1
ATOM 1506 N N . ALA A 1 187 ? 15.824 -23.964 -41.141 1.00 72.31 187 ALA A N 1
ATOM 1507 C CA . ALA A 1 187 ? 15.441 -25.287 -41.637 1.00 72.31 187 ALA A CA 1
ATOM 1508 C C . ALA A 1 187 ? 15.086 -25.259 -43.134 1.00 72.31 187 ALA A C 1
ATOM 1510 O O . ALA A 1 187 ? 15.641 -26.025 -43.919 1.00 72.31 187 ALA A O 1
ATOM 1511 N N . LYS A 1 188 ? 14.268 -24.287 -43.559 1.00 80.25 188 LYS A N 1
ATOM 1512 C CA . LYS A 1 188 ? 13.881 -24.120 -44.969 1.00 80.25 188 LYS A CA 1
ATOM 1513 C C . LYS A 1 188 ? 15.071 -23.837 -45.894 1.00 80.25 188 LYS A C 1
ATOM 1515 O O . LYS A 1 188 ? 15.069 -24.223 -47.059 1.00 80.25 188 LYS A O 1
ATOM 1520 N N . LYS A 1 189 ? 16.094 -23.136 -45.395 1.00 76.94 189 LYS A N 1
ATOM 1521 C CA . LYS A 1 189 ? 17.301 -22.816 -46.171 1.00 76.94 189 LYS A CA 1
ATOM 1522 C C . LYS A 1 189 ? 18.218 -24.032 -46.345 1.00 76.94 189 LYS A C 1
ATOM 1524 O O . LYS A 1 189 ? 18.897 -24.119 -47.362 1.00 76.94 189 LYS A O 1
ATOM 1529 N N . ILE A 1 190 ? 18.210 -24.960 -45.384 1.00 74.62 190 ILE A N 1
ATOM 1530 C 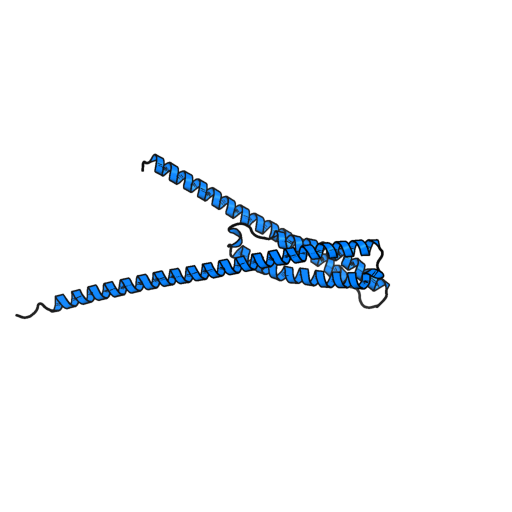CA . ILE A 1 190 ? 18.917 -26.246 -45.473 1.00 74.62 190 ILE A CA 1
ATOM 1531 C C . ILE A 1 190 ? 18.213 -27.178 -46.467 1.00 74.62 190 ILE A C 1
ATOM 1533 O O . ILE A 1 190 ? 18.885 -27.777 -47.299 1.00 74.62 190 ILE A O 1
ATOM 1537 N N . GLU A 1 191 ? 16.879 -27.256 -46.432 1.00 77.31 191 GLU A N 1
ATOM 1538 C CA . GLU A 1 191 ? 16.099 -28.067 -47.383 1.00 77.31 191 GLU A CA 1
ATOM 1539 C C . GLU A 1 191 ? 16.345 -27.641 -48.838 1.00 77.31 191 GLU A C 1
ATOM 1541 O O . GLU A 1 191 ? 16.701 -28.480 -49.660 1.00 77.31 191 GLU A O 1
ATOM 1546 N N . MET A 1 192 ? 16.276 -26.337 -49.141 1.00 73.69 192 MET A N 1
ATOM 1547 C CA . MET A 1 192 ? 16.562 -25.839 -50.498 1.00 73.69 192 MET A CA 1
ATOM 1548 C C . MET A 1 192 ? 18.004 -26.124 -50.945 1.00 73.69 192 MET A C 1
ATOM 1550 O O . MET A 1 192 ? 18.231 -26.440 -52.107 1.00 73.69 192 MET A O 1
ATOM 1554 N N . GLY A 1 193 ? 18.982 -26.038 -50.036 1.00 75.19 193 GLY A N 1
ATOM 1555 C CA . GLY A 1 193 ? 20.378 -26.349 -50.359 1.00 75.19 193 GLY A CA 1
ATOM 1556 C C . GLY A 1 193 ? 20.620 -27.836 -50.645 1.00 75.19 193 GLY A C 1
ATOM 1557 O O . GLY A 1 193 ? 21.443 -28.166 -51.496 1.00 75.19 193 GLY A O 1
ATOM 1558 N N . ASN A 1 194 ? 19.892 -28.733 -49.973 1.00 72.44 194 ASN A N 1
ATOM 1559 C CA . ASN A 1 194 ? 19.955 -30.169 -50.251 1.00 72.44 194 ASN A CA 1
ATOM 1560 C C . ASN A 1 194 ? 19.279 -30.521 -51.585 1.00 72.44 194 ASN A C 1
ATOM 1562 O O . ASN A 1 194 ? 19.845 -31.303 -52.340 1.00 72.44 194 ASN A O 1
ATOM 1566 N N . GLU A 1 195 ? 18.135 -29.911 -51.915 1.00 74.88 195 GLU A N 1
ATOM 1567 C CA . GLU A 1 195 ? 17.473 -30.104 -53.218 1.00 74.88 195 GLU A CA 1
ATOM 1568 C C . GLU A 1 195 ? 18.332 -29.589 -54.388 1.00 74.88 195 GLU A C 1
ATOM 1570 O O . GLU A 1 195 ? 18.400 -30.220 -55.445 1.00 74.88 195 GLU A O 1
ATOM 1575 N N . GLU A 1 196 ? 19.031 -28.460 -54.220 1.00 74.12 196 GLU A N 1
ATOM 1576 C CA . GLU A 1 196 ? 19.986 -27.958 -55.221 1.00 74.12 196 GLU A CA 1
ATOM 1577 C C . GLU A 1 196 ? 21.179 -28.912 -55.409 1.00 74.12 196 GLU A C 1
ATOM 1579 O O . GLU A 1 196 ? 21.629 -29.116 -56.537 1.00 74.12 196 GLU A O 1
ATOM 1584 N N . MET A 1 197 ? 21.667 -29.537 -54.331 1.00 62.31 197 MET A N 1
ATOM 1585 C CA . MET A 1 197 ? 22.777 -30.494 -54.391 1.00 62.31 197 MET A CA 1
ATOM 1586 C C . MET A 1 197 ? 22.353 -31.855 -54.977 1.00 62.31 197 MET A C 1
ATOM 1588 O O . MET A 1 197 ? 23.092 -32.418 -55.781 1.00 62.31 197 MET A O 1
ATOM 1592 N N . GLU A 1 198 ? 21.161 -32.368 -54.650 1.00 70.81 198 GLU A N 1
ATOM 1593 C CA . GLU A 1 198 ? 20.616 -33.604 -55.241 1.00 70.81 198 GLU A CA 1
ATOM 1594 C C . GLU A 1 198 ? 20.410 -33.474 -56.758 1.00 70.81 198 GLU A C 1
ATOM 1596 O O . GLU A 1 198 ? 20.727 -34.397 -57.509 1.00 70.81 198 GLU A O 1
ATOM 1601 N N . ASN A 1 199 ? 19.961 -32.307 -57.231 1.00 64.88 199 ASN A N 1
ATOM 1602 C CA . ASN A 1 199 ? 19.820 -32.042 -58.665 1.00 64.88 199 ASN A CA 1
ATOM 1603 C C . ASN A 1 199 ? 21.169 -31.970 -59.404 1.00 64.88 199 ASN A C 1
ATOM 1605 O O . ASN A 1 199 ? 21.219 -32.281 -60.592 1.00 64.88 199 ASN A O 1
ATOM 1609 N N . LEU A 1 200 ? 22.256 -31.582 -58.728 1.00 59.88 200 LEU A N 1
ATOM 1610 C CA . LEU A 1 200 ? 23.609 -31.591 -59.300 1.00 59.88 200 LEU A CA 1
ATOM 1611 C C . LEU A 1 200 ? 24.194 -33.008 -59.376 1.00 59.88 200 LEU A C 1
ATOM 1613 O O . LEU A 1 200 ? 24.805 -33.352 -60.382 1.00 59.88 200 LEU A O 1
ATOM 1617 N N . ILE A 1 201 ? 23.953 -33.845 -58.362 1.00 60.25 201 ILE A N 1
ATOM 1618 C CA . ILE A 1 201 ? 24.419 -35.243 -58.339 1.00 60.25 201 ILE A CA 1
ATOM 1619 C C . ILE A 1 201 ? 23.719 -36.071 -59.432 1.00 60.25 201 ILE A C 1
ATOM 1621 O O . ILE A 1 201 ? 24.359 -36.859 -60.120 1.00 60.25 201 ILE A O 1
ATOM 1625 N N . LEU A 1 202 ? 22.425 -35.833 -59.676 1.00 58.72 202 LEU A N 1
ATOM 1626 C CA . LEU A 1 202 ? 21.673 -36.496 -60.751 1.00 58.72 202 LEU A CA 1
ATOM 1627 C C . LEU A 1 202 ? 22.114 -36.096 -62.173 1.00 58.72 202 LEU A C 1
ATOM 1629 O O . LEU A 1 202 ? 21.741 -36.774 -63.130 1.00 58.72 202 LEU A O 1
ATOM 1633 N N . LEU A 1 203 ? 22.877 -35.009 -62.330 1.00 57.06 203 LEU A N 1
ATOM 1634 C CA . LEU A 1 203 ? 23.428 -34.582 -63.620 1.00 57.06 203 LEU A CA 1
ATOM 1635 C C . LEU A 1 203 ? 24.815 -35.182 -63.909 1.00 57.06 203 LEU A C 1
ATOM 1637 O O . LEU A 1 203 ? 25.177 -35.269 -65.080 1.00 57.06 203 LEU A O 1
ATOM 1641 N N . GLU A 1 204 ? 25.567 -35.627 -62.895 1.00 55.38 204 GLU A N 1
ATOM 1642 C CA . GLU A 1 204 ? 26.881 -36.275 -63.074 1.00 55.38 204 GLU A CA 1
ATOM 1643 C C . GLU A 1 204 ? 26.782 -37.784 -63.375 1.00 55.38 204 GLU A C 1
ATOM 1645 O O . GLU A 1 204 ? 27.632 -38.311 -64.087 1.00 55.38 204 GLU A O 1
ATOM 1650 N N . ASP A 1 205 ? 25.710 -38.471 -62.963 1.00 55.03 205 ASP A N 1
ATOM 1651 C CA . ASP A 1 205 ? 25.497 -39.905 -63.258 1.00 55.03 205 ASP A CA 1
ATOM 1652 C C . ASP A 1 205 ? 24.924 -40.182 -64.675 1.00 55.03 205 ASP A C 1
ATOM 1654 O O . ASP A 1 205 ? 24.581 -41.316 -65.016 1.00 55.03 205 ASP A O 1
ATOM 1658 N N . GLY A 1 206 ? 24.791 -39.147 -65.517 1.00 54.28 206 GLY A N 1
ATOM 1659 C CA . GLY A 1 206 ? 24.216 -39.225 -66.869 1.00 54.28 206 GLY A CA 1
ATOM 1660 C C . GLY A 1 206 ? 25.219 -39.301 -68.029 1.00 54.28 206 GLY A C 1
ATOM 1661 O O . GLY A 1 206 ? 24.793 -39.492 -69.169 1.00 54.28 206 GLY A O 1
ATOM 1662 N N . GLU A 1 207 ? 26.525 -39.168 -67.778 1.00 51.59 207 GLU A N 1
ATOM 1663 C CA . GLU A 1 207 ? 27.581 -39.236 -68.804 1.00 51.59 207 GLU A CA 1
ATOM 1664 C C . GLU A 1 207 ? 28.390 -40.541 -68.714 1.00 51.59 207 GLU A C 1
ATOM 1666 O O . GLU A 1 207 ? 29.594 -40.528 -68.511 1.00 51.59 207 GLU A O 1
ATOM 1671 N N . ASP A 1 208 ? 27.744 -41.691 -68.901 1.00 52.22 208 ASP A N 1
ATOM 1672 C CA . ASP A 1 208 ? 28.441 -42.919 -69.305 1.00 52.22 208 ASP A CA 1
ATOM 1673 C C . ASP A 1 208 ? 27.483 -43.798 -70.117 1.00 52.22 208 ASP A C 1
ATOM 1675 O O . ASP A 1 208 ? 26.775 -44.648 -69.584 1.00 52.22 208 ASP A O 1
ATOM 1679 N N . HIS A 1 209 ? 27.404 -43.510 -71.420 1.00 49.38 209 HIS A N 1
ATOM 1680 C CA . HIS A 1 209 ? 27.221 -44.454 -72.534 1.00 49.38 209 HIS A CA 1
ATOM 1681 C C . HIS A 1 209 ? 26.688 -43.722 -73.774 1.00 49.38 209 HIS A C 1
ATOM 1683 O O . HIS A 1 209 ? 25.477 -43.575 -73.940 1.00 49.38 209 HIS A O 1
ATOM 1689 N N . ASN A 1 210 ? 27.598 -43.336 -74.676 1.00 44.62 210 ASN A N 1
ATOM 1690 C CA . ASN A 1 210 ? 27.592 -43.770 -76.083 1.00 44.62 210 ASN A CA 1
ATOM 1691 C C . ASN A 1 210 ? 28.897 -43.365 -76.783 1.00 44.62 210 ASN A C 1
ATOM 1693 O O . ASN A 1 210 ? 29.155 -42.145 -76.877 1.00 44.62 210 ASN A O 1
#

Sequence (210 aa):
MDEIQWFALSLSIHVISKTIHLQILKDRTMFIRSYAQLLDQSLGCFSLENKGTEEVMHESLQHKIKQVSRKLELLPQLQSLIDRVMDCTPTGVAARSLIVQLAMKLIIRDSFICYTTFRREIVLVLDNLLEMPYSSCVSAFGIYKKSATQASQLCEFYDWYDDQVVQRNNLLKISSQLEKSDENGFAKKIEMGNEEMENLILLEDGEDHN

Organism: Populus tomentosa (NCBI:txid118781)

Foldseek 3Di:
DDPVVVVVVVVVVVVVVVVVVVVLVVLQVQLVVLLVVLVVLVVVLVVLVVVPPPDDDDPDPVVLQVLLVSLLVSLVSLLVSLVSLLSNDGDDCSLVDPVSLVSNVVSLVVSVVSLVVSVVSLVSNVVCLVVDDPVSNVSSVVSVVVNVVSVVSSVVSVVVSVVSVVVNVVVVVVVVVVVVVVVVVVVVVVVVVVVVVVVVVVVVVPPDDD

InterPro domains:
  IPR011417 AP180 N-terminal homology (ANTH) domain [PF07651] (23-161)
  IPR045192 Clathrin coat assembly protein AP180-like [PTHR22951] (27-166)

pLDDT: mean 84.54, std 12.99, range [44.62, 97.94]